Protein AF-A0A5S4TK30-F1 (afdb_monomer)

pLDDT: mean 93.57, std 7.24, range [67.31, 98.69]

Structure (mmCIF, N/CA/C/O backbone):
data_AF-A0A5S4TK30-F1
#
_entry.id   AF-A0A5S4TK30-F1
#
loop_
_atom_site.group_PDB
_atom_site.id
_atom_site.type_symbol
_atom_site.label_atom_id
_atom_site.label_alt_id
_atom_site.label_comp_id
_atom_site.label_asym_id
_atom_site.label_entity_id
_atom_site.label_seq_id
_atom_site.pdbx_PDB_ins_code
_atom_site.Cartn_x
_atom_site.Cartn_y
_atom_site.Cartn_z
_atom_site.occupancy
_atom_site.B_iso_or_equiv
_atom_site.auth_seq_id
_atom_site.auth_comp_id
_atom_site.auth_asym_id
_atom_site.auth_atom_id
_atom_site.pdbx_PDB_model_num
ATOM 1 N N . THR A 1 1 ? -7.343 16.364 14.581 1.00 69.38 1 THR A N 1
ATOM 2 C CA . THR A 1 1 ? -8.392 16.573 13.560 1.00 69.38 1 THR A CA 1
ATOM 3 C C . THR A 1 1 ? -9.732 16.305 14.202 1.00 69.38 1 THR A C 1
ATOM 5 O O . THR A 1 1 ? -9.817 15.325 14.925 1.00 69.38 1 THR A O 1
ATOM 8 N N . THR A 1 2 ? -10.735 17.162 14.009 1.00 75.94 2 THR A N 1
ATOM 9 C CA . THR A 1 2 ? -12.099 16.935 14.525 1.00 75.94 2 THR A CA 1
ATOM 10 C C . THR A 1 2 ? -12.684 15.654 13.930 1.00 75.94 2 THR A C 1
ATOM 12 O O . THR A 1 2 ? -12.502 15.426 12.731 1.00 75.94 2 THR A O 1
ATOM 15 N N . PHE A 1 3 ? -13.373 14.841 14.739 1.00 81.06 3 PHE A N 1
ATOM 16 C CA . PHE A 1 3 ? -14.048 13.633 14.256 1.00 81.06 3 PHE A CA 1
ATOM 17 C C . PHE A 1 3 ? -15.027 13.968 13.139 1.00 81.06 3 PHE A C 1
ATOM 19 O O . PHE A 1 3 ? -15.743 14.976 13.192 1.00 81.06 3 PHE A O 1
ATOM 26 N N . ARG A 1 4 ? -15.032 13.132 12.105 1.00 80.75 4 ARG A N 1
ATOM 27 C CA . ARG A 1 4 ? -15.818 13.385 10.903 1.00 80.75 4 ARG A CA 1
ATOM 28 C C . ARG A 1 4 ? -16.252 12.099 10.219 1.00 80.75 4 ARG A C 1
ATOM 30 O O . ARG A 1 4 ? -15.517 11.115 10.239 1.00 80.75 4 ARG A O 1
ATOM 37 N N . THR A 1 5 ? -17.391 12.167 9.551 1.00 76.00 5 THR A N 1
ATOM 38 C CA . THR A 1 5 ? -17.813 11.223 8.518 1.00 76.00 5 THR A CA 1
ATOM 39 C C . THR A 1 5 ? -17.611 11.846 7.143 1.00 76.00 5 THR A C 1
ATOM 41 O O . THR A 1 5 ? -17.533 13.071 6.986 1.00 76.00 5 THR A O 1
ATOM 44 N N . GLU A 1 6 ? -17.463 10.983 6.147 1.00 80.12 6 GLU A N 1
ATOM 45 C CA . GLU A 1 6 ? -17.212 11.354 4.760 1.00 80.12 6 GLU A CA 1
ATOM 46 C C . GLU A 1 6 ? -18.394 10.825 3.928 1.00 80.12 6 GLU A C 1
ATOM 48 O O . GLU A 1 6 ? -18.762 9.659 4.065 1.00 80.12 6 GLU A O 1
ATOM 53 N N . ASP A 1 7 ? -19.041 11.705 3.150 1.00 77.50 7 ASP A N 1
ATOM 54 C CA . ASP A 1 7 ? -20.134 11.332 2.235 1.00 77.50 7 ASP A CA 1
ATOM 55 C C . ASP A 1 7 ? -19.573 10.642 0.969 1.00 77.50 7 ASP A C 1
ATOM 57 O O . ASP A 1 7 ? -18.423 10.203 0.932 1.00 77.50 7 ASP A O 1
ATOM 61 N N . VAL A 1 8 ? -20.374 10.547 -0.099 1.00 72.94 8 VAL A N 1
ATOM 62 C CA . VAL A 1 8 ? -19.983 9.922 -1.372 1.00 72.94 8 VAL A CA 1
ATOM 63 C C . VAL A 1 8 ? -18.665 10.502 -1.888 1.00 72.94 8 VAL A C 1
ATOM 65 O O . VAL A 1 8 ? -18.522 11.712 -2.069 1.00 72.94 8 VAL A O 1
ATOM 68 N N . TYR A 1 9 ? -17.698 9.629 -2.158 1.00 73.88 9 TYR A N 1
ATOM 69 C CA . TYR A 1 9 ? -16.408 10.028 -2.702 1.00 73.88 9 TYR A CA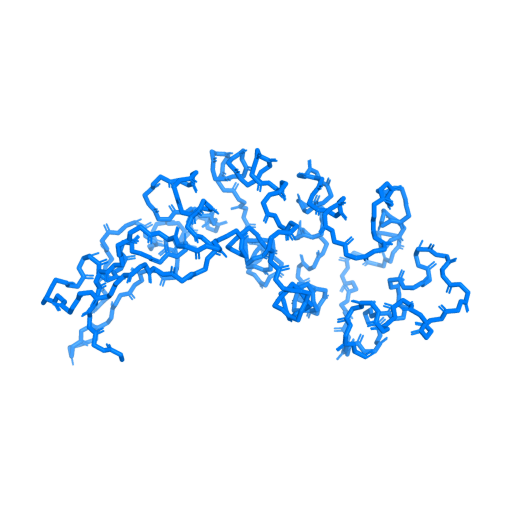 1
ATOM 70 C C . TYR A 1 9 ? -16.525 10.399 -4.180 1.00 73.88 9 TYR A C 1
ATOM 72 O O . TYR A 1 9 ? -17.075 9.662 -4.996 1.00 73.88 9 TYR A O 1
ATOM 80 N N . VAL A 1 10 ? -15.968 11.558 -4.512 1.00 67.38 10 VAL A N 1
ATOM 81 C CA . VAL A 1 10 ? -15.790 12.088 -5.860 1.00 67.38 10 VAL A CA 1
ATOM 82 C C . VAL A 1 10 ? -14.315 11.937 -6.234 1.00 67.38 10 VAL A C 1
ATOM 84 O O . VAL A 1 10 ? -13.417 12.140 -5.406 1.00 67.38 10 VAL A O 1
ATOM 87 N N . ASP A 1 11 ? -14.068 11.539 -7.482 1.00 69.19 11 ASP A N 1
ATOM 88 C CA . ASP A 1 11 ? -12.732 11.332 -8.054 1.00 69.19 11 ASP A CA 1
ATOM 89 C C . ASP A 1 11 ? -11.820 10.420 -7.208 1.00 69.19 11 ASP A C 1
ATOM 91 O O . ASP A 1 11 ? -10.613 10.647 -7.125 1.00 69.19 11 ASP A O 1
ATOM 95 N N . TYR A 1 12 ? -12.399 9.401 -6.554 1.00 70.50 12 TYR A N 1
ATOM 96 C CA . TYR A 1 12 ? -11.675 8.372 -5.786 1.00 70.50 12 TYR A CA 1
ATOM 97 C C . TYR A 1 12 ? -10.714 8.947 -4.729 1.00 70.50 12 TYR A C 1
ATOM 99 O O . TYR A 1 12 ? -9.619 8.426 -4.504 1.00 70.50 12 TYR A O 1
ATOM 107 N N . ARG A 1 13 ? -11.084 10.088 -4.127 1.00 71.69 13 ARG A N 1
ATOM 108 C CA . ARG A 1 13 ? -10.292 10.744 -3.074 1.00 71.69 13 ARG A CA 1
ATOM 109 C C . ARG A 1 13 ? -11.094 11.686 -2.189 1.00 71.69 13 ARG A C 1
ATOM 111 O O . ARG A 1 13 ? -10.820 11.765 -0.993 1.00 71.69 13 ARG A O 1
ATOM 118 N N . ARG A 1 14 ? -11.953 12.523 -2.777 1.00 75.25 14 ARG A N 1
ATOM 119 C CA . ARG A 1 14 ? -12.552 13.662 -2.069 1.00 75.25 14 ARG A CA 1
ATOM 120 C C . ARG A 1 14 ? -14.019 13.377 -1.800 1.00 75.25 14 ARG A C 1
ATOM 122 O O . ARG A 1 14 ? -14.770 13.302 -2.765 1.00 75.25 14 ARG A O 1
ATOM 129 N N . PRO A 1 15 ? -14.457 13.269 -0.542 1.00 76.62 15 PRO A N 1
ATOM 130 C CA . PRO A 1 15 ? -15.881 13.170 -0.275 1.00 76.62 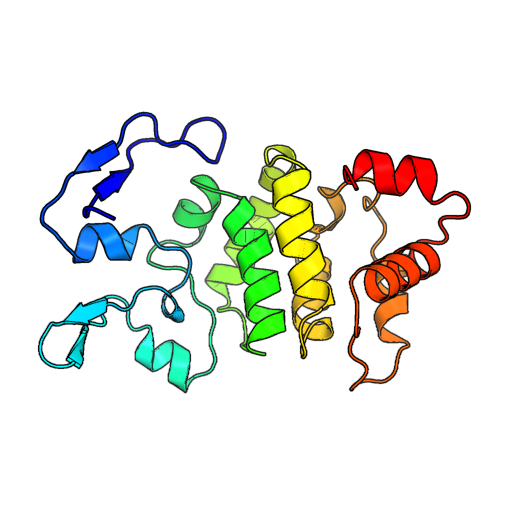15 PRO A CA 1
ATOM 131 C C . PRO A 1 15 ? -16.597 14.445 -0.731 1.00 76.62 15 PRO A C 1
ATOM 133 O O . PRO A 1 15 ? -16.047 15.547 -0.633 1.00 76.62 15 PRO A O 1
ATOM 136 N N . SER A 1 16 ? -17.821 14.294 -1.236 1.00 73.19 16 SER A N 1
ATOM 137 C CA . SER A 1 16 ? -18.671 15.401 -1.688 1.00 73.19 16 SER A CA 1
ATOM 138 C C . SER A 1 16 ? -18.970 16.390 -0.564 1.00 73.19 16 SER A C 1
ATOM 140 O O . SER A 1 16 ? -19.131 17.584 -0.811 1.00 73.19 16 SER A O 1
ATOM 142 N N . ALA A 1 17 ? -19.014 15.897 0.673 1.00 78.31 17 ALA A N 1
ATOM 143 C CA . ALA A 1 17 ? -19.097 16.693 1.881 1.00 78.31 17 ALA A CA 1
ATOM 144 C C . ALA A 1 17 ? -18.444 15.956 3.059 1.00 78.31 17 ALA A C 1
ATOM 146 O O . ALA A 1 17 ? -18.261 14.738 3.054 1.00 78.31 17 ALA A O 1
ATOM 147 N N . VAL A 1 18 ? -18.061 16.732 4.070 1.00 79.12 18 VAL A N 1
ATOM 148 C CA . VAL A 1 18 ? -17.505 16.236 5.329 1.00 79.12 18 VAL A CA 1
ATOM 149 C C . VAL A 1 18 ? -18.412 16.724 6.444 1.00 79.12 18 VAL A C 1
ATOM 151 O O . VAL A 1 18 ? -18.607 17.932 6.593 1.00 79.12 18 VAL A O 1
ATOM 154 N N . SER A 1 19 ? -18.931 15.794 7.237 1.00 78.94 19 SER A N 1
ATOM 155 C CA . SER A 1 19 ? -19.789 16.096 8.381 1.00 78.94 19 SER A CA 1
ATOM 156 C C . SER A 1 19 ? -19.019 15.864 9.670 1.00 78.94 19 SER A C 1
ATOM 158 O O . SER A 1 19 ? -18.470 14.788 9.885 1.00 78.94 19 SER A O 1
ATOM 160 N N . PHE A 1 20 ? -18.959 16.866 10.547 1.00 79.88 20 PHE A N 1
ATOM 161 C CA . PHE A 1 20 ? -18.346 16.677 11.859 1.00 79.88 20 PHE A CA 1
ATOM 162 C C . PHE A 1 20 ? -19.273 15.854 12.743 1.00 79.88 20 PHE A C 1
ATOM 164 O O . PHE A 1 20 ? -20.430 16.217 12.959 1.00 79.88 20 PHE A O 1
ATOM 171 N N . VAL A 1 21 ? -18.746 14.758 13.270 1.00 78.50 21 VAL A N 1
ATOM 172 C CA . VAL A 1 21 ? -19.469 13.873 14.180 1.00 78.50 21 VAL A CA 1
ATOM 173 C C . VAL A 1 21 ? -18.872 13.966 15.572 1.00 78.50 21 VAL A C 1
ATOM 175 O O . VAL A 1 21 ? -17.773 14.473 15.774 1.00 78.50 21 VAL A O 1
ATOM 178 N N . ARG A 1 22 ? -19.620 13.483 16.560 1.00 81.88 22 ARG A N 1
ATOM 179 C CA . ARG A 1 22 ? -19.106 13.286 17.922 1.00 81.88 22 ARG A CA 1
ATOM 180 C C . ARG A 1 22 ? -18.710 11.834 18.190 1.00 81.88 22 ARG A C 1
ATOM 182 O O . ARG A 1 22 ? -18.164 11.554 19.248 1.00 81.88 22 ARG A O 1
ATOM 189 N N . SER A 1 23 ? -18.997 10.933 17.248 1.00 88.06 23 SER A N 1
ATOM 190 C CA . SER A 1 23 ? -18.698 9.511 17.375 1.00 88.06 23 SER A CA 1
ATOM 191 C C . SER A 1 23 ? -17.258 9.230 16.960 1.00 88.06 23 SER A C 1
ATOM 193 O O . SER A 1 23 ? -16.879 9.473 15.814 1.00 88.06 23 SER A O 1
ATOM 195 N N . LEU A 1 24 ? -16.477 8.705 17.901 1.00 88.31 24 LEU A N 1
ATOM 196 C CA . LEU A 1 24 ? -15.146 8.167 17.637 1.00 88.31 24 LEU A CA 1
ATOM 197 C C . LEU A 1 24 ? -15.217 6.957 16.694 1.00 88.31 24 LEU A C 1
ATOM 199 O O . LEU A 1 24 ? -14.388 6.833 15.799 1.00 88.31 24 LEU A O 1
ATOM 203 N N . GLU A 1 25 ? -16.224 6.099 16.866 1.00 90.50 25 GLU A N 1
ATOM 204 C CA . GLU A 1 25 ? -16.427 4.900 16.047 1.00 90.50 25 GLU A CA 1
ATOM 205 C C . GLU A 1 25 ? -16.524 5.240 14.561 1.00 90.50 25 GLU A C 1
ATOM 207 O O . GLU A 1 25 ? -15.835 4.637 13.744 1.00 90.50 25 GLU A O 1
ATOM 212 N N . GLU A 1 26 ? -17.296 6.270 14.217 1.00 87.00 26 GLU A N 1
ATOM 213 C CA . GLU A 1 26 ? -17.445 6.727 12.834 1.00 87.00 26 GLU A CA 1
ATOM 214 C C . GLU A 1 26 ? -16.134 7.289 12.251 1.00 87.00 26 GLU A C 1
ATOM 216 O O . GLU A 1 26 ? -15.829 7.074 11.077 1.00 87.00 26 GLU A O 1
ATOM 221 N N . ASP A 1 27 ? -15.308 7.957 13.067 1.00 88.81 27 ASP A N 1
ATOM 222 C CA . ASP A 1 27 ? -13.988 8.431 12.628 1.00 88.81 27 ASP A CA 1
ATOM 223 C C . ASP A 1 27 ? -12.987 7.284 12.422 1.00 88.81 27 ASP A C 1
ATOM 225 O O . ASP A 1 27 ? -12.160 7.324 11.507 1.00 88.81 27 ASP A O 1
ATOM 229 N N . LEU A 1 28 ? -13.057 6.252 13.259 1.00 91.75 28 LEU A N 1
ATOM 230 C CA . LEU A 1 28 ? -12.207 5.071 13.145 1.00 91.75 28 LEU A CA 1
ATOM 231 C C . LEU A 1 28 ? -12.651 4.170 11.978 1.00 91.75 28 LEU A C 1
ATOM 233 O O . LEU A 1 28 ? -11.796 3.653 11.260 1.00 91.75 28 LEU A O 1
ATOM 237 N N . LYS A 1 29 ? -13.956 4.080 11.700 1.00 90.38 29 LYS A N 1
ATOM 238 C CA . LYS A 1 29 ? -14.542 3.290 10.604 1.00 90.38 29 LYS A CA 1
ATOM 239 C C . LYS A 1 29 ? -14.078 3.727 9.213 1.00 90.38 29 LYS A C 1
ATOM 241 O O . LYS A 1 29 ? -13.944 2.902 8.313 1.00 90.38 29 LYS A O 1
ATOM 246 N N . ARG A 1 30 ? -13.799 5.022 9.023 1.00 87.25 30 ARG A N 1
ATOM 247 C CA . ARG A 1 30 ? -13.289 5.568 7.748 1.00 87.25 30 ARG A CA 1
ATOM 248 C C . ARG A 1 30 ? -11.782 5.361 7.540 1.00 87.25 30 ARG A C 1
ATOM 250 O O . ARG A 1 30 ? -11.224 5.884 6.572 1.00 87.25 30 ARG A O 1
ATOM 257 N N . ARG A 1 31 ? -11.078 4.673 8.442 1.00 92.38 31 ARG A N 1
ATOM 258 C CA . ARG A 1 31 ? -9.645 4.377 8.280 1.00 92.38 31 ARG A CA 1
ATOM 259 C C . ARG A 1 31 ? -9.428 3.214 7.317 1.00 92.38 31 ARG A C 1
ATOM 261 O O . ARG A 1 31 ? -10.369 2.586 6.847 1.00 92.38 31 ARG A O 1
ATOM 268 N N . ASP A 1 32 ? -8.175 3.024 6.925 1.00 94.56 32 ASP A N 1
ATOM 269 C CA . ASP A 1 32 ? -7.806 2.050 5.904 1.00 94.56 32 ASP A CA 1
ATOM 270 C C . ASP A 1 32 ? -7.727 0.628 6.468 1.00 94.56 32 ASP A C 1
ATOM 272 O O . ASP A 1 32 ? -8.458 -0.243 6.004 1.00 94.56 32 ASP A O 1
ATOM 276 N N . PHE A 1 33 ? -6.895 0.415 7.487 1.00 97.75 33 PHE A N 1
ATOM 277 C CA . PHE A 1 33 ? -6.611 -0.896 8.071 1.00 97.75 33 PHE A CA 1
ATOM 278 C C . PHE A 1 33 ? -6.858 -0.920 9.582 1.00 97.75 33 PHE A C 1
ATOM 280 O O . PHE A 1 33 ? -6.667 0.096 10.256 1.00 97.75 33 PHE A O 1
ATOM 287 N N . THR A 1 34 ? -7.252 -2.081 10.111 1.00 97.75 34 THR A N 1
ATOM 288 C CA . THR A 1 34 ? -7.616 -2.294 11.527 1.00 97.75 34 THR A CA 1
ATOM 289 C C . THR A 1 34 ? -6.482 -1.909 12.481 1.00 97.75 34 THR A C 1
ATOM 291 O O . THR A 1 34 ? -6.684 -1.186 13.453 1.00 97.75 34 THR A O 1
ATOM 294 N N . VAL A 1 35 ? -5.245 -2.265 12.133 1.00 96.50 35 VAL A N 1
ATOM 295 C CA . VAL A 1 35 ? -4.026 -1.909 12.887 1.00 96.50 35 VAL A CA 1
ATOM 296 C C . VAL A 1 35 ? -3.723 -0.402 12.913 1.00 96.50 35 VAL A C 1
ATOM 298 O O . VAL A 1 35 ? -2.906 0.058 13.705 1.00 96.50 35 VAL A O 1
ATOM 301 N N . ASN A 1 36 ? -4.382 0.389 12.060 1.00 94.31 36 ASN A N 1
ATOM 302 C CA . ASN A 1 36 ? -4.293 1.850 12.050 1.00 94.31 36 ASN A CA 1
ATOM 303 C C . ASN A 1 36 ? -5.539 2.518 12.651 1.00 94.31 36 ASN A C 1
ATOM 305 O O . ASN A 1 36 ? -5.605 3.753 12.682 1.00 94.31 36 ASN A O 1
ATOM 309 N N . SER A 1 37 ? -6.536 1.749 13.098 1.00 94.69 37 SER A N 1
ATOM 310 C CA . SER A 1 37 ? -7.818 2.250 13.603 1.00 94.69 37 SER A CA 1
ATOM 311 C C . SER A 1 37 ? -7.950 2.198 15.122 1.00 94.69 37 SER A C 1
ATOM 313 O O . SER A 1 37 ? -9.043 1.993 15.637 1.00 94.69 37 SER A O 1
ATOM 315 N N . PHE A 1 38 ? -6.849 2.441 15.830 1.00 94.56 38 PHE A N 1
ATOM 316 C CA . PHE A 1 38 ? -6.853 2.649 17.276 1.00 94.56 38 PHE A CA 1
ATOM 317 C C . PHE A 1 38 ? -7.101 4.108 17.642 1.00 94.56 38 PHE A C 1
ATOM 319 O O . PHE A 1 38 ? -6.718 5.035 16.914 1.00 94.56 38 PHE A O 1
ATOM 326 N N . ALA A 1 39 ? -7.662 4.303 18.828 1.00 94.31 39 ALA A N 1
ATOM 327 C CA . ALA A 1 39 ? -7.586 5.556 19.557 1.00 94.31 39 ALA A CA 1
ATOM 328 C C . ALA A 1 39 ? -6.996 5.315 20.947 1.00 94.31 39 ALA A C 1
ATOM 330 O O . ALA A 1 39 ? -7.037 4.204 21.465 1.00 94.31 39 ALA A O 1
ATOM 331 N N . LEU A 1 40 ? -6.428 6.365 21.527 1.00 94.06 40 LEU A N 1
ATOM 332 C CA . LEU A 1 40 ? -5.945 6.371 22.899 1.00 94.06 40 LEU A CA 1
ATOM 333 C C . LEU A 1 40 ? -6.744 7.431 23.646 1.00 94.06 40 LEU A C 1
ATOM 335 O O . LEU A 1 40 ? -6.866 8.556 23.148 1.00 94.06 40 LEU A O 1
ATOM 339 N N . ASP A 1 41 ? -7.310 7.072 24.790 1.00 92.31 41 ASP A N 1
ATOM 340 C CA . ASP A 1 41 ? -8.015 8.033 25.630 1.00 92.31 41 ASP A CA 1
ATOM 341 C C . ASP A 1 41 ? -7.055 8.833 26.531 1.00 92.31 41 ASP A C 1
ATOM 343 O O . ASP A 1 41 ? -5.836 8.644 26.519 1.00 92.31 41 ASP A O 1
ATOM 347 N N . GLU A 1 42 ? -7.601 9.765 27.314 1.00 93.62 42 GLU A N 1
ATOM 348 C CA . GLU A 1 42 ? -6.812 10.626 28.207 1.00 93.62 42 GLU A CA 1
ATOM 349 C C . GLU A 1 42 ? -6.155 9.863 29.371 1.00 93.62 42 GLU A C 1
ATOM 351 O O . GLU A 1 42 ? -5.219 10.371 29.989 1.00 93.62 42 GLU A O 1
ATOM 356 N N . THR A 1 43 ? -6.625 8.649 29.670 1.00 94.69 43 THR A N 1
ATOM 357 C CA . THR A 1 43 ? -6.064 7.774 30.708 1.00 94.69 43 THR A CA 1
ATOM 358 C C . THR A 1 43 ? -4.958 6.862 30.175 1.00 94.69 43 THR A C 1
ATOM 360 O O . THR A 1 43 ? -4.237 6.245 30.961 1.00 94.69 43 THR A O 1
ATOM 363 N N . GLY A 1 44 ? -4.770 6.827 28.852 1.00 92.81 44 GLY A N 1
ATOM 364 C CA . GLY A 1 44 ? -3.830 5.939 28.179 1.00 92.81 44 GLY A CA 1
ATOM 365 C C . GLY A 1 44 ? -4.417 4.567 27.849 1.00 92.81 44 GLY A C 1
ATOM 366 O O . GLY A 1 44 ? -3.654 3.651 27.539 1.00 92.81 44 GLY A O 1
ATOM 367 N N . GLU A 1 45 ? -5.740 4.403 27.904 1.00 94.75 45 GLU A N 1
ATOM 368 C CA . GLU A 1 45 ? -6.413 3.176 27.485 1.00 94.75 45 GLU A CA 1
ATOM 369 C C . GLU A 1 45 ? -6.564 3.146 25.958 1.00 94.75 45 GLU A C 1
ATOM 371 O O . GLU A 1 45 ? -6.956 4.133 25.324 1.00 94.75 45 GLU A O 1
ATOM 376 N N . ILE A 1 46 ? -6.227 2.002 25.352 1.00 95.31 46 ILE A N 1
ATOM 377 C CA . ILE A 1 46 ? -6.405 1.784 23.915 1.00 95.31 46 ILE A CA 1
ATOM 378 C C . ILE A 1 46 ? -7.869 1.442 23.652 1.00 95.31 46 ILE A C 1
ATOM 380 O O . ILE A 1 46 ? -8.375 0.420 24.105 1.00 95.31 46 ILE A O 1
ATOM 384 N N . ILE A 1 47 ? -8.516 2.268 22.838 1.00 96.00 47 ILE A N 1
ATOM 385 C CA . ILE A 1 47 ? -9.843 2.013 22.296 1.00 96.00 47 ILE A CA 1
ATOM 386 C C . ILE A 1 47 ? -9.674 1.312 20.945 1.00 96.00 47 ILE A C 1
ATOM 388 O O . ILE A 1 47 ? -9.258 1.928 19.956 1.00 96.00 47 ILE A O 1
ATOM 392 N N . ASP A 1 48 ? -10.020 0.026 20.908 1.00 96.44 48 ASP A N 1
ATOM 393 C CA . ASP A 1 48 ? -10.065 -0.800 19.701 1.00 96.44 48 ASP A CA 1
ATOM 394 C C . ASP A 1 48 ? -11.507 -1.230 19.402 1.00 96.44 48 ASP A C 1
ATOM 396 O O . ASP A 1 48 ? -12.091 -2.046 20.112 1.00 96.44 48 ASP A O 1
ATOM 400 N N . LEU A 1 49 ? -12.084 -0.661 18.342 1.00 95.31 49 LEU A N 1
ATOM 401 C CA . LEU A 1 49 ? -13.460 -0.938 17.909 1.00 95.31 49 LEU A CA 1
ATOM 402 C C . LEU A 1 49 ? -13.530 -1.880 16.699 1.00 95.31 49 LEU A C 1
ATOM 404 O O . LEU A 1 49 ? -14.624 -2.234 16.267 1.00 95.31 49 LEU A O 1
ATOM 408 N N . PHE A 1 50 ? -12.384 -2.268 16.131 1.00 95.88 50 PHE A N 1
ATOM 409 C CA . PHE A 1 50 ? -12.314 -3.004 14.861 1.00 95.88 50 PHE A CA 1
ATOM 410 C C . PHE A 1 50 ? -11.361 -4.202 14.914 1.00 95.88 50 PHE A C 1
ATOM 412 O O . PHE A 1 50 ? -10.932 -4.684 13.866 1.00 95.88 50 PHE A O 1
ATOM 419 N N . HIS A 1 51 ? -11.053 -4.696 16.116 1.00 95.31 51 HIS A N 1
ATOM 420 C CA . HIS A 1 51 ? -10.179 -5.850 16.355 1.00 95.31 51 HIS A CA 1
ATOM 421 C C . HIS A 1 51 ? -8.755 -5.666 15.808 1.00 95.31 51 HIS A C 1
ATOM 423 O O . HIS A 1 51 ? -8.089 -6.628 15.420 1.00 95.31 51 HIS A O 1
ATOM 429 N N . GLY A 1 52 ? -8.266 -4.426 15.776 1.00 96.56 52 GLY A N 1
ATOM 430 C CA . GLY A 1 52 ? -6.916 -4.137 15.314 1.00 96.56 52 GLY A CA 1
ATOM 431 C C . GLY A 1 52 ? -5.839 -4.719 16.226 1.00 96.56 52 GLY A C 1
ATOM 432 O O . GLY A 1 52 ? -4.771 -5.056 15.727 1.00 96.56 52 GLY A O 1
ATOM 433 N N . LEU A 1 53 ? -6.081 -4.856 17.536 1.00 97.12 53 LEU A N 1
ATOM 434 C CA . LEU A 1 53 ? -5.104 -5.423 18.475 1.00 97.12 53 LEU A CA 1
ATOM 435 C C . LEU A 1 53 ? -4.894 -6.915 18.209 1.00 97.12 53 LEU A C 1
ATOM 437 O O . LEU A 1 53 ? -3.762 -7.389 18.230 1.00 97.12 53 LEU A O 1
ATOM 441 N N . GLU A 1 54 ? -5.973 -7.632 17.896 1.00 97.56 54 GLU A N 1
ATOM 442 C CA . GLU A 1 54 ? -5.915 -9.039 17.497 1.00 97.56 54 GLU A CA 1
ATOM 443 C C . GLU A 1 54 ? -5.180 -9.203 16.160 1.00 97.56 54 GLU A C 1
ATOM 445 O O . GLU A 1 54 ? -4.327 -10.079 16.019 1.00 97.56 54 GLU A O 1
ATOM 450 N N . ASP A 1 55 ? -5.468 -8.341 15.181 1.00 98.00 55 ASP A N 1
ATOM 451 C CA . ASP A 1 55 ? -4.770 -8.353 13.893 1.00 98.00 55 ASP A CA 1
ATOM 452 C C . ASP A 1 55 ? -3.287 -7.971 14.041 1.00 98.00 55 ASP A C 1
ATOM 454 O O . ASP A 1 55 ? -2.431 -8.547 13.369 1.00 98.00 55 ASP A O 1
ATOM 458 N N . LEU A 1 56 ? -2.960 -7.060 14.964 1.00 96.94 56 LEU A N 1
ATOM 459 C CA . LEU A 1 56 ? -1.588 -6.684 15.300 1.00 96.94 56 LEU A CA 1
ATOM 460 C C . LEU A 1 56 ? -0.823 -7.864 15.914 1.00 96.94 56 LEU A C 1
ATOM 462 O O . LEU A 1 56 ? 0.302 -8.135 15.497 1.00 96.94 56 LEU A O 1
ATOM 466 N N . GLU A 1 57 ? -1.433 -8.584 16.859 1.00 97.56 57 GLU A N 1
ATOM 467 C CA . GLU A 1 57 ? -0.853 -9.788 17.469 1.00 97.56 57 GLU A CA 1
ATOM 468 C C . GLU A 1 57 ? -0.645 -10.903 16.434 1.00 97.56 57 GLU A C 1
ATOM 470 O O . GLU A 1 57 ? 0.394 -11.564 16.424 1.00 97.56 57 GLU A O 1
ATOM 475 N N . LYS A 1 58 ? -1.601 -11.078 15.515 1.00 98.12 58 LYS A N 1
ATOM 476 C CA . LYS A 1 58 ? -1.535 -12.074 14.434 1.00 98.12 58 LYS A CA 1
ATOM 477 C C . LYS A 1 58 ? -0.658 -11.657 13.254 1.00 98.12 58 LYS A C 1
ATOM 479 O O . LYS A 1 58 ? -0.484 -12.460 12.340 1.00 98.12 58 LYS A O 1
ATOM 484 N N . GLN A 1 59 ? -0.126 -10.434 13.254 1.00 98.06 59 GLN A N 1
ATOM 485 C CA . GLN A 1 59 ? 0.618 -9.851 12.134 1.00 98.06 59 GLN A CA 1
ATOM 486 C C . GLN A 1 59 ? -0.170 -9.891 10.812 1.00 98.06 59 GLN A C 1
ATOM 488 O O . GLN A 1 59 ? 0.358 -10.256 9.760 1.00 98.06 59 GLN A O 1
ATOM 493 N N . VAL A 1 60 ? -1.449 -9.517 10.871 1.00 98.31 60 VAL A N 1
ATOM 494 C CA . VAL A 1 60 ? -2.374 -9.483 9.734 1.00 98.31 60 VAL A CA 1
ATOM 495 C C . VAL A 1 60 ? -2.735 -8.040 9.393 1.00 98.31 60 VAL A C 1
ATOM 497 O O . VAL A 1 60 ? -3.061 -7.234 10.260 1.00 98.31 60 VAL A O 1
ATOM 500 N N . LEU A 1 61 ? -2.718 -7.707 8.105 1.00 98.12 61 LEU A N 1
ATOM 501 C CA . LEU A 1 61 ? -3.210 -6.438 7.587 1.00 98.12 61 LEU A CA 1
ATOM 502 C C . LEU A 1 61 ? -4.611 -6.638 6.987 1.00 98.12 61 LEU A C 1
ATOM 504 O O . LEU A 1 61 ? -4.759 -7.169 5.883 1.00 98.12 61 LEU A O 1
ATOM 508 N N . ARG A 1 62 ? -5.642 -6.206 7.723 1.00 98.38 62 ARG A N 1
ATOM 509 C CA . ARG A 1 62 ? -7.061 -6.290 7.335 1.00 98.38 62 ARG A CA 1
ATOM 510 C C . ARG A 1 62 ? -7.656 -4.898 7.138 1.00 98.38 62 ARG A C 1
ATOM 512 O O . ARG A 1 62 ? -7.366 -3.989 7.915 1.00 98.38 62 ARG A O 1
ATOM 519 N N . ALA A 1 63 ? -8.484 -4.716 6.110 1.00 98.00 63 ALA A N 1
ATOM 520 C CA . ALA A 1 63 ? -9.215 -3.463 5.918 1.00 98.00 63 ALA A CA 1
ATOM 521 C C . ALA A 1 63 ? -10.280 -3.246 7.011 1.00 98.00 63 ALA A C 1
ATOM 523 O O . ALA A 1 63 ? -10.893 -4.197 7.491 1.00 98.00 63 ALA A O 1
ATOM 524 N N . VAL A 1 64 ? -10.544 -1.990 7.381 1.00 97.00 64 VAL A N 1
ATOM 525 C CA . VAL A 1 64 ? -11.640 -1.672 8.315 1.00 97.00 64 VAL A CA 1
ATOM 526 C C . VAL A 1 64 ? -12.990 -1.873 7.619 1.00 97.00 64 VAL A C 1
ATOM 528 O O . VAL A 1 64 ? -13.261 -1.262 6.586 1.00 97.00 64 VAL A O 1
ATOM 531 N N . GLY A 1 65 ? -13.865 -2.707 8.185 1.00 94.00 65 GLY A N 1
ATOM 532 C CA . GLY A 1 65 ? -15.180 -2.989 7.602 1.00 94.00 65 GLY A CA 1
ATOM 533 C C . GLY A 1 65 ? -15.088 -3.741 6.268 1.00 94.00 65 GLY A C 1
ATOM 534 O O . GLY A 1 65 ? -14.387 -4.743 6.157 1.00 94.00 65 GLY A O 1
ATOM 535 N N . VAL A 1 66 ? -15.825 -3.285 5.248 1.00 95.00 66 VAL A N 1
ATOM 536 C CA . VAL A 1 66 ? -15.867 -3.944 3.931 1.00 95.00 66 VAL A CA 1
ATOM 537 C C . VAL A 1 66 ? -14.731 -3.431 3.041 1.00 95.00 66 VAL A C 1
ATOM 539 O O . VAL A 1 66 ? -14.750 -2.285 2.588 1.00 95.00 66 VAL A O 1
ATOM 542 N N . ALA A 1 67 ? -13.759 -4.297 2.739 1.00 96.00 67 ALA A N 1
ATOM 543 C CA . ALA A 1 67 ? -12.554 -3.945 1.981 1.00 96.00 67 ALA A CA 1
ATOM 544 C C . ALA A 1 67 ? -12.850 -3.287 0.621 1.00 96.00 67 ALA A C 1
ATOM 546 O O . ALA A 1 67 ? -12.260 -2.262 0.279 1.00 96.00 67 ALA A O 1
ATOM 547 N N . SER A 1 68 ? -13.812 -3.821 -0.139 1.00 95.50 68 SER A N 1
ATOM 548 C CA . SER A 1 68 ? -14.187 -3.260 -1.442 1.00 95.50 68 SER A CA 1
ATOM 549 C C . SER A 1 68 ? -14.742 -1.842 -1.337 1.00 95.50 68 SER A C 1
ATOM 551 O O . SER A 1 68 ? -14.439 -1.011 -2.188 1.00 95.50 68 SER A O 1
ATOM 553 N N . GLU A 1 69 ? -15.519 -1.533 -0.297 1.00 93.31 69 GLU A N 1
ATOM 554 C CA . GLU A 1 69 ? -16.000 -0.169 -0.059 1.00 93.31 69 GLU A CA 1
ATOM 555 C C . GLU A 1 69 ? -14.826 0.753 0.268 1.00 93.31 69 GLU A C 1
ATOM 557 O O . GLU A 1 69 ? -14.688 1.805 -0.352 1.00 93.31 69 GLU A O 1
ATOM 562 N N . ARG A 1 70 ? -13.917 0.326 1.160 1.00 92.56 70 ARG A N 1
ATOM 563 C CA . ARG A 1 70 ? -12.740 1.127 1.534 1.00 92.56 70 ARG A CA 1
ATOM 564 C C . ARG A 1 70 ? -11.885 1.490 0.322 1.00 92.56 70 ARG A C 1
ATOM 566 O O . ARG A 1 70 ? -11.426 2.627 0.231 1.00 92.56 70 ARG A O 1
ATOM 573 N N . PHE A 1 71 ? -11.653 0.555 -0.594 1.00 94.81 71 PHE A N 1
ATOM 574 C CA . PHE A 1 71 ? -10.820 0.802 -1.774 1.00 94.81 71 PHE A CA 1
ATOM 575 C C . PHE A 1 71 ? -11.543 1.581 -2.881 1.00 94.81 71 PHE A C 1
ATOM 577 O O . PHE A 1 71 ? -10.881 2.282 -3.639 1.00 94.81 71 PHE A O 1
ATOM 584 N N . ASN A 1 72 ? -12.878 1.521 -2.961 1.00 92.31 72 ASN A N 1
ATOM 585 C CA . ASN A 1 72 ? -13.645 2.371 -3.880 1.00 92.31 72 ASN A CA 1
ATOM 586 C C . ASN A 1 72 ? -13.636 3.848 -3.458 1.00 92.31 72 ASN A C 1
ATOM 588 O O . ASN A 1 72 ? -13.657 4.729 -4.312 1.00 92.31 72 ASN A O 1
ATOM 592 N N . GLU A 1 73 ? -13.591 4.132 -2.157 1.00 89.50 73 GLU A N 1
ATOM 593 C CA . GLU A 1 73 ? -13.518 5.508 -1.655 1.00 89.50 73 GLU A CA 1
ATOM 594 C C . GLU A 1 73 ? -12.189 6.203 -1.982 1.00 89.50 73 GLU A C 1
ATOM 596 O O . GLU A 1 73 ? -12.172 7.332 -2.473 1.00 89.50 73 GLU A O 1
ATOM 601 N N . ASP A 1 74 ? -11.068 5.526 -1.709 1.00 92.00 74 ASP A N 1
ATOM 602 C CA . ASP A 1 74 ? -9.720 5.989 -2.051 1.00 92.00 74 ASP A CA 1
ATOM 603 C C . ASP A 1 74 ? -8.875 4.801 -2.501 1.00 92.00 74 ASP A C 1
ATOM 605 O O . ASP A 1 74 ? -8.336 4.051 -1.679 1.00 92.00 74 ASP A O 1
ATOM 609 N N . ALA A 1 75 ? -8.724 4.651 -3.817 1.00 95.00 75 ALA A N 1
ATOM 610 C CA . ALA A 1 75 ? -7.967 3.548 -4.401 1.00 95.00 75 ALA A CA 1
ATOM 611 C C . ALA A 1 75 ? -6.481 3.579 -4.006 1.00 95.00 75 ALA A C 1
ATOM 613 O O . ALA A 1 75 ? -5.827 2.536 -4.016 1.00 95.00 75 ALA A O 1
ATOM 614 N N . LEU A 1 76 ? -5.943 4.722 -3.542 1.00 96.50 76 LEU A N 1
ATOM 615 C CA . LEU A 1 76 ? -4.581 4.771 -2.995 1.00 96.50 76 LEU A CA 1
ATOM 616 C C . LEU A 1 76 ? -4.418 3.851 -1.769 1.00 96.50 76 LEU A C 1
ATOM 618 O O . LEU A 1 76 ? -3.306 3.412 -1.476 1.00 96.50 76 LEU A O 1
ATOM 622 N N . ARG A 1 77 ? -5.501 3.504 -1.059 1.00 97.44 77 ARG A N 1
ATOM 623 C CA . ARG A 1 77 ? -5.456 2.529 0.044 1.00 97.44 77 ARG A CA 1
ATOM 624 C C . ARG A 1 77 ? -4.925 1.158 -0.396 1.00 97.44 77 ARG A C 1
ATOM 626 O O . ARG A 1 77 ? -4.321 0.476 0.426 1.00 97.44 77 ARG A O 1
ATOM 633 N N . ILE A 1 78 ? -5.051 0.798 -1.676 1.00 98.19 78 ILE A N 1
ATOM 634 C CA . ILE A 1 78 ? -4.436 -0.411 -2.244 1.00 98.19 78 ILE A CA 1
ATOM 635 C C . ILE A 1 78 ? -2.903 -0.299 -2.195 1.00 98.19 78 ILE A C 1
ATOM 637 O O . ILE A 1 78 ? -2.244 -1.148 -1.598 1.00 98.19 78 ILE A O 1
ATOM 641 N N . MET A 1 79 ? -2.328 0.794 -2.715 1.00 98.44 79 MET A N 1
ATOM 642 C CA . MET A 1 79 ? -0.877 1.036 -2.643 1.00 98.44 79 MET A CA 1
ATOM 643 C C . MET A 1 79 ? -0.379 1.135 -1.198 1.00 98.44 79 MET A C 1
ATOM 645 O O . MET A 1 79 ? 0.678 0.601 -0.863 1.00 98.44 79 MET A O 1
ATOM 649 N N . ARG A 1 80 ? -1.170 1.751 -0.310 1.00 98.38 80 ARG A N 1
ATOM 650 C CA . ARG A 1 80 ? -0.874 1.782 1.131 1.00 98.38 80 ARG A CA 1
ATOM 651 C C . ARG A 1 80 ? -0.844 0.384 1.739 1.00 98.38 80 ARG A C 1
ATOM 653 O O . ARG A 1 80 ? -0.016 0.155 2.611 1.00 98.38 80 ARG A O 1
ATOM 660 N N . GLY A 1 81 ? -1.709 -0.528 1.293 1.00 98.38 81 GLY A N 1
ATOM 661 C CA . GLY A 1 81 ? -1.712 -1.926 1.721 1.00 98.38 81 GLY A CA 1
ATOM 662 C C . GLY A 1 81 ? -0.387 -2.616 1.417 1.00 98.38 81 GLY A C 1
ATOM 663 O O . GLY A 1 81 ? 0.247 -3.136 2.332 1.00 98.38 81 GLY A O 1
ATOM 664 N N . PHE A 1 82 ? 0.095 -2.519 0.174 1.00 98.69 82 PHE A N 1
ATOM 665 C CA . PHE A 1 82 ? 1.406 -3.063 -0.202 1.00 98.69 82 PHE A CA 1
ATOM 666 C C . PHE A 1 82 ? 2.552 -2.398 0.568 1.00 98.69 82 PHE A C 1
ATOM 668 O O . PHE A 1 82 ? 3.453 -3.083 1.052 1.00 98.69 82 PHE A O 1
ATOM 675 N N . ARG A 1 83 ? 2.497 -1.073 0.758 1.00 98.62 83 ARG A N 1
ATOM 676 C CA . ARG A 1 83 ? 3.481 -0.348 1.572 1.00 98.62 83 ARG A CA 1
ATOM 677 C C . ARG A 1 83 ? 3.482 -0.834 3.021 1.00 98.62 83 ARG A C 1
ATOM 679 O O . ARG A 1 83 ? 4.544 -1.073 3.579 1.00 98.62 83 ARG A O 1
ATOM 686 N N . PHE A 1 84 ? 2.323 -0.960 3.664 1.00 98.44 84 PHE A N 1
ATOM 687 C CA . PHE A 1 84 ? 2.249 -1.412 5.055 1.00 98.44 84 PHE A CA 1
ATOM 688 C C . PHE A 1 84 ? 2.694 -2.862 5.205 1.00 98.44 84 PHE A C 1
ATOM 690 O O . PHE A 1 84 ? 3.398 -3.165 6.163 1.00 98.44 84 PHE A O 1
ATOM 697 N N . GLN A 1 85 ? 2.375 -3.723 4.239 1.00 98.38 85 GLN A N 1
ATOM 698 C CA . GLN A 1 85 ? 2.922 -5.074 4.178 1.00 98.38 85 GLN A CA 1
ATOM 699 C C . GLN A 1 85 ? 4.457 -5.051 4.131 1.00 98.38 85 GLN A C 1
ATOM 701 O O . GLN A 1 85 ? 5.114 -5.778 4.870 1.00 98.38 85 GLN A O 1
ATOM 706 N N . ALA A 1 86 ? 5.034 -4.164 3.318 1.00 98.44 86 ALA A N 1
ATOM 707 C CA . ALA A 1 86 ? 6.478 -4.002 3.201 1.00 98.44 86 ALA A CA 1
ATOM 708 C C . ALA A 1 86 ? 7.144 -3.374 4.442 1.00 98.44 86 ALA A C 1
ATOM 710 O O . ALA A 1 86 ? 8.283 -3.702 4.764 1.00 98.44 86 ALA A O 1
ATOM 711 N N . ILE A 1 87 ? 6.453 -2.486 5.161 1.00 97.75 87 ILE A N 1
ATOM 712 C CA . ILE A 1 87 ? 6.971 -1.855 6.387 1.00 97.75 87 ILE A CA 1
ATOM 713 C C . ILE A 1 87 ? 6.894 -2.811 7.578 1.00 97.75 87 ILE A C 1
ATOM 715 O O . ILE A 1 87 ? 7.854 -2.927 8.334 1.00 97.75 87 ILE A O 1
ATOM 719 N N . LEU A 1 88 ? 5.749 -3.467 7.763 1.00 97.50 88 LEU A N 1
ATOM 720 C CA . LEU A 1 88 ? 5.450 -4.257 8.959 1.00 97.50 88 LEU A CA 1
ATOM 721 C C . LEU A 1 88 ? 5.834 -5.733 8.809 1.00 97.50 88 LEU A C 1
ATOM 723 O O . LEU A 1 88 ? 5.992 -6.426 9.809 1.00 97.50 88 LEU A O 1
ATOM 727 N N . GLY A 1 89 ? 5.946 -6.226 7.574 1.00 97.12 89 GLY A N 1
ATOM 728 C CA . GLY A 1 89 ? 6.161 -7.643 7.281 1.00 97.12 89 GLY A CA 1
ATOM 729 C C . GLY A 1 89 ? 4.919 -8.515 7.484 1.00 97.12 89 GLY A C 1
ATOM 730 O O . GLY A 1 89 ? 5.041 -9.736 7.467 1.00 97.12 89 GLY A O 1
ATOM 731 N N . PHE A 1 90 ? 3.746 -7.909 7.681 1.00 98.12 90 PHE A N 1
ATOM 732 C CA . PHE A 1 90 ? 2.481 -8.600 7.957 1.00 98.12 90 PHE A CA 1
ATOM 733 C C . PHE A 1 90 ? 1.949 -9.333 6.722 1.00 98.12 90 PHE A C 1
ATOM 735 O O . PHE A 1 90 ? 2.348 -9.037 5.597 1.00 98.12 90 PHE A O 1
ATOM 742 N N . GLU A 1 91 ? 1.022 -10.264 6.921 1.00 98.25 91 GLU A N 1
ATOM 743 C CA . GLU A 1 91 ? 0.293 -10.915 5.829 1.00 98.25 91 GLU A CA 1
ATOM 744 C C . GLU A 1 91 ? -1.012 -10.171 5.529 1.00 98.25 91 GLU A C 1
ATOM 746 O O . GLU A 1 91 ? -1.698 -9.705 6.439 1.00 98.25 91 GLU A O 1
ATOM 751 N N . LEU A 1 92 ? -1.375 -10.045 4.251 1.00 98.44 92 LEU A N 1
ATOM 752 C CA . LEU A 1 92 ? -2.666 -9.467 3.873 1.00 98.44 92 LEU A CA 1
ATOM 753 C C . LEU A 1 92 ? -3.781 -10.472 4.162 1.00 98.44 92 LEU A C 1
ATOM 755 O O . LEU A 1 92 ? -3.689 -11.644 3.796 1.00 98.44 92 LEU A O 1
ATOM 759 N N . GLU A 1 93 ? -4.861 -10.012 4.788 1.00 98.50 93 GLU A N 1
ATOM 760 C CA . GLU A 1 93 ? -6.040 -10.852 4.983 1.00 98.50 93 GLU A CA 1
ATOM 761 C C . GLU A 1 93 ? -6.643 -11.252 3.612 1.00 98.50 93 GLU A C 1
ATOM 763 O O . GLU A 1 93 ? -6.731 -10.398 2.723 1.00 98.50 93 GLU A O 1
ATOM 768 N N . PRO A 1 94 ? -7.046 -12.523 3.398 1.00 98.25 94 PRO A N 1
ATOM 769 C CA . PRO A 1 94 ? -7.430 -13.016 2.073 1.00 98.25 94 PRO A CA 1
ATOM 770 C C . PRO A 1 94 ? -8.529 -12.219 1.357 1.00 98.25 94 PRO A C 1
ATOM 772 O O . PRO A 1 94 ? -8.382 -11.920 0.168 1.00 98.25 94 PRO A O 1
ATOM 775 N N . GLU A 1 95 ? -9.614 -11.838 2.035 1.00 98.06 95 GLU A N 1
ATOM 776 C CA . GLU A 1 95 ? -10.688 -11.057 1.405 1.00 98.06 95 GLU A CA 1
ATOM 777 C C . GLU A 1 95 ? -10.257 -9.607 1.139 1.00 98.06 95 GLU A C 1
ATOM 779 O O . GLU A 1 95 ? -10.608 -9.034 0.103 1.00 98.06 95 GLU A O 1
ATOM 784 N N . THR A 1 96 ? -9.424 -9.035 2.007 1.00 98.38 96 THR A N 1
ATOM 785 C CA . THR A 1 96 ? -8.773 -7.737 1.808 1.00 98.38 96 THR A CA 1
ATOM 786 C C . THR A 1 96 ? -7.917 -7.769 0.546 1.00 98.38 96 THR A C 1
ATOM 788 O O . THR A 1 96 ? -8.099 -6.929 -0.336 1.00 98.38 96 THR A O 1
ATOM 791 N N . PHE A 1 97 ? -7.042 -8.765 0.392 1.00 98.62 97 PHE A N 1
ATOM 792 C CA . PHE A 1 97 ? -6.183 -8.885 -0.786 1.00 98.62 97 PHE A CA 1
ATOM 793 C C . PHE A 1 97 ? -6.974 -9.144 -2.073 1.00 98.62 97 PHE A C 1
ATOM 795 O O . PHE A 1 97 ? -6.704 -8.544 -3.115 1.00 98.62 97 PHE A O 1
ATOM 802 N N . LYS A 1 98 ? -8.013 -9.976 -2.011 1.00 98.56 98 LYS A N 1
ATOM 803 C CA . LYS A 1 98 ? -8.925 -10.213 -3.136 1.00 98.56 98 LYS A CA 1
ATOM 804 C C . LYS A 1 98 ? -9.635 -8.934 -3.583 1.00 98.56 98 LYS A C 1
ATOM 806 O O . LYS A 1 98 ? -9.746 -8.682 -4.787 1.00 98.56 98 LYS A O 1
ATOM 811 N N . ALA A 1 99 ? -10.085 -8.106 -2.640 1.00 98.31 99 ALA A N 1
ATOM 812 C CA . ALA A 1 99 ? -10.663 -6.802 -2.946 1.00 98.31 99 ALA A CA 1
ATOM 813 C C . ALA A 1 99 ? -9.620 -5.849 -3.551 1.00 98.31 99 ALA A C 1
ATOM 815 O O . ALA A 1 99 ? -9.928 -5.183 -4.537 1.00 98.31 99 ALA A O 1
ATOM 816 N N . MET A 1 100 ? -8.383 -5.838 -3.033 1.00 98.31 100 MET A N 1
ATOM 817 C CA . MET A 1 100 ? -7.273 -5.078 -3.624 1.00 98.31 100 MET A CA 1
ATOM 818 C C . MET A 1 100 ? -7.055 -5.482 -5.083 1.00 98.31 100 MET A C 1
ATOM 820 O O . MET A 1 100 ? -7.098 -4.619 -5.951 1.00 98.31 100 MET A O 1
ATOM 824 N N . LYS A 1 101 ? -6.911 -6.784 -5.362 1.00 98.19 101 LYS A N 1
ATOM 825 C CA . LYS A 1 101 ? -6.710 -7.336 -6.712 1.00 98.19 101 LYS A CA 1
ATOM 826 C C . LYS A 1 101 ? -7.839 -6.978 -7.676 1.00 98.19 101 LYS A C 1
ATOM 828 O O . LYS A 1 101 ? -7.585 -6.634 -8.821 1.00 98.19 101 LYS A O 1
ATOM 833 N N . THR A 1 102 ? -9.084 -7.037 -7.212 1.00 98.31 102 THR A N 1
ATOM 834 C CA . THR A 1 102 ? -10.257 -6.712 -8.041 1.00 98.31 102 THR A CA 1
ATOM 835 C C . THR A 1 102 ? -10.318 -5.223 -8.397 1.00 98.31 102 THR A C 1
ATOM 837 O O . THR A 1 102 ? -10.833 -4.859 -9.451 1.00 98.31 102 THR A O 1
ATOM 840 N N . LEU A 1 103 ? -9.807 -4.357 -7.518 1.00 97.69 103 LEU A N 1
ATOM 841 C CA . LEU A 1 103 ? -9.943 -2.903 -7.617 1.00 97.69 103 LEU A CA 1
ATOM 842 C C . LEU A 1 103 ? -8.648 -2.191 -8.031 1.00 97.69 103 LEU A C 1
ATOM 844 O O . LEU A 1 103 ? -8.645 -0.962 -8.113 1.00 97.69 103 LEU A O 1
ATOM 848 N N . THR A 1 104 ? -7.579 -2.922 -8.372 1.00 96.94 104 THR A N 1
ATOM 849 C CA . THR A 1 104 ? -6.351 -2.336 -8.935 1.00 96.94 104 THR A CA 1
ATOM 850 C C . THR A 1 104 ? -6.580 -1.436 -10.158 1.00 96.94 104 THR A C 1
ATOM 852 O O . THR A 1 104 ? -5.882 -0.423 -10.220 1.00 96.94 104 THR A O 1
ATOM 855 N N . PRO A 1 105 ? -7.574 -1.651 -11.058 1.00 97.00 105 PRO A N 1
ATOM 856 C CA . PRO A 1 105 ? -7.812 -0.722 -12.169 1.00 97.00 105 PRO A CA 1
ATOM 857 C C . PRO A 1 105 ? -8.149 0.709 -11.733 1.00 97.00 105 PRO A C 1
ATOM 859 O O . PRO A 1 105 ? -7.941 1.664 -12.480 1.00 97.00 105 PRO A O 1
ATOM 862 N N . LEU A 1 106 ? -8.655 0.895 -10.509 1.00 96.12 106 LEU A N 1
ATOM 863 C CA . LEU A 1 106 ? -8.957 2.226 -9.980 1.00 96.12 106 LEU A CA 1
ATOM 864 C C . LEU A 1 106 ? -7.694 3.061 -9.719 1.00 96.12 106 LEU A C 1
ATOM 866 O O . LEU A 1 106 ? -7.793 4.283 -9.590 1.00 96.12 106 LEU A O 1
ATOM 870 N N . LEU A 1 107 ? -6.509 2.441 -9.681 1.00 96.38 107 LEU A N 1
ATOM 871 C CA . LEU A 1 107 ? -5.238 3.142 -9.507 1.00 96.38 107 LEU A CA 1
ATOM 872 C C . LEU A 1 107 ? -4.943 4.125 -10.651 1.00 96.38 107 LEU A C 1
ATOM 874 O O . LEU A 1 107 ? -4.325 5.153 -10.388 1.00 96.38 107 LEU A O 1
ATOM 878 N N . GLU A 1 108 ? -5.478 3.916 -11.863 1.00 94.56 108 GLU A N 1
ATOM 879 C CA . GLU A 1 108 ? -5.364 4.889 -12.969 1.00 94.56 108 GLU A CA 1
ATOM 880 C C . GLU A 1 108 ? -5.978 6.256 -12.639 1.00 94.56 108 GLU A C 1
ATOM 882 O O . GLU A 1 108 ? -5.648 7.271 -13.254 1.00 94.56 108 GLU A O 1
ATOM 887 N N . LYS A 1 109 ? -6.927 6.296 -11.696 1.00 93.19 109 LYS A N 1
ATOM 888 C CA . LYS A 1 109 ? -7.599 7.532 -11.272 1.00 93.19 109 LYS A CA 1
ATOM 889 C C . LYS A 1 109 ? -6.800 8.289 -10.216 1.00 93.19 109 LYS A C 1
ATOM 891 O O . LYS A 1 109 ? -7.136 9.427 -9.888 1.00 93.19 109 LYS A O 1
ATOM 896 N N . ILE A 1 110 ? -5.746 7.682 -9.680 1.00 94.62 110 ILE A N 1
ATOM 897 C CA . ILE A 1 110 ? -4.915 8.268 -8.639 1.00 94.62 110 ILE A CA 1
ATOM 898 C C . ILE A 1 110 ? -3.789 9.083 -9.274 1.00 94.62 110 ILE A C 1
ATOM 900 O O . ILE A 1 110 ? -3.107 8.656 -10.199 1.00 94.62 110 ILE A O 1
ATOM 904 N N . SER A 1 1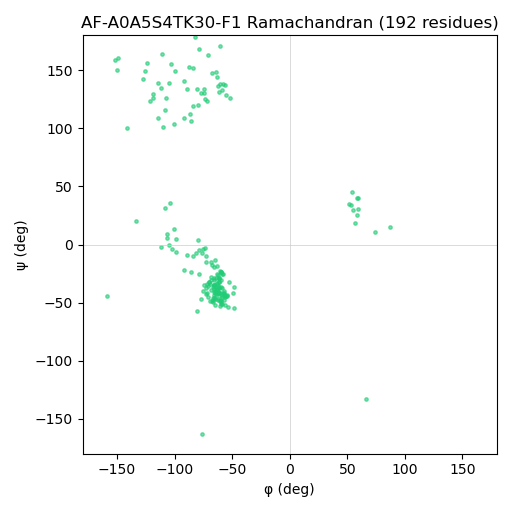11 ? -3.575 10.291 -8.751 1.00 94.50 111 SER A N 1
ATOM 905 C CA . SER A 1 111 ? -2.479 11.153 -9.194 1.00 94.50 111 SER A CA 1
ATOM 906 C C . SER A 1 111 ? -1.127 10.471 -8.992 1.00 94.50 111 SER A C 1
ATOM 908 O O . SER A 1 111 ? -0.839 10.024 -7.876 1.00 94.50 111 SER A O 1
ATOM 910 N N . VAL A 1 112 ? -0.277 10.517 -10.017 1.00 95.62 112 VAL A N 1
ATOM 911 C CA . VAL A 1 112 ? 1.070 9.934 -10.002 1.00 95.62 112 VAL A CA 1
ATOM 912 C C . VAL A 1 112 ? 1.879 10.321 -8.764 1.00 95.62 112 VAL A C 1
ATOM 914 O O . VAL A 1 112 ? 2.488 9.452 -8.161 1.00 95.62 112 VAL A O 1
ATOM 917 N N . GLU A 1 113 ? 1.832 11.574 -8.308 1.00 96.00 113 GLU A N 1
ATOM 918 C CA . GLU A 1 113 ? 2.593 12.032 -7.137 1.00 96.00 113 GLU A CA 1
ATOM 919 C C . GLU A 1 113 ? 2.234 11.258 -5.861 1.00 96.00 113 GLU A C 1
ATOM 921 O O . GLU A 1 113 ? 3.086 10.982 -5.021 1.00 96.00 113 GLU A O 1
ATOM 926 N N . ARG A 1 114 ? 0.954 10.898 -5.697 1.00 95.62 114 ARG A N 1
ATOM 927 C CA . ARG A 1 114 ? 0.501 10.108 -4.542 1.00 95.62 114 ARG A CA 1
ATOM 928 C C . ARG A 1 114 ? 0.967 8.664 -4.668 1.00 95.62 114 ARG A C 1
ATOM 930 O O . ARG A 1 114 ? 1.418 8.090 -3.683 1.00 95.62 114 ARG A O 1
ATOM 937 N N . THR A 1 115 ? 0.855 8.106 -5.867 1.00 96.75 115 THR A N 1
ATOM 938 C CA . THR A 1 115 ? 1.318 6.756 -6.183 1.00 96.75 115 THR A CA 1
ATOM 939 C C . THR A 1 115 ? 2.826 6.628 -5.971 1.00 96.75 115 THR A C 1
ATOM 941 O O . THR A 1 115 ? 3.258 5.687 -5.313 1.00 96.75 115 THR A O 1
ATOM 944 N N . PHE A 1 116 ? 3.603 7.617 -6.423 1.00 97.38 116 PHE A N 1
ATOM 945 C CA . PHE A 1 116 ? 5.043 7.726 -6.206 1.00 97.38 116 PHE A CA 1
ATOM 946 C C . PHE A 1 116 ? 5.388 7.631 -4.719 1.00 97.38 116 PHE A C 1
ATOM 948 O O . PHE A 1 116 ? 6.153 6.760 -4.330 1.00 97.38 116 PHE A O 1
ATOM 955 N N . VAL A 1 117 ? 4.772 8.464 -3.869 1.00 97.94 117 VAL A N 1
ATOM 956 C CA . VAL A 1 117 ? 5.075 8.482 -2.425 1.00 97.94 117 VAL A CA 1
ATOM 957 C C . VAL A 1 117 ? 4.817 7.128 -1.760 1.00 97.94 117 VAL A C 1
ATOM 959 O O . VAL A 1 117 ? 5.538 6.750 -0.838 1.00 97.94 117 VAL A O 1
ATOM 962 N N . GLU A 1 118 ? 3.772 6.411 -2.172 1.00 98.38 118 GLU A N 1
ATOM 963 C CA . GLU A 1 118 ? 3.467 5.093 -1.611 1.00 98.38 118 GLU A CA 1
ATOM 964 C C . GLU A 1 118 ? 4.413 4.007 -2.141 1.00 98.38 118 GLU A C 1
ATOM 966 O O . GLU A 1 118 ? 4.857 3.166 -1.360 1.00 98.38 118 GLU A O 1
ATOM 971 N N . PHE A 1 119 ? 4.759 4.049 -3.430 1.00 98.38 119 PHE A N 1
ATOM 972 C CA . PHE A 1 119 ? 5.658 3.077 -4.051 1.00 98.38 119 PHE A CA 1
ATOM 973 C C . PHE A 1 119 ? 7.118 3.253 -3.613 1.00 98.38 119 PHE A C 1
ATOM 975 O O . PHE A 1 119 ? 7.768 2.276 -3.255 1.00 98.38 119 PHE A O 1
ATOM 982 N N . ASP A 1 120 ? 7.607 4.489 -3.527 1.00 98.31 120 ASP A N 1
ATOM 983 C CA . ASP A 1 120 ? 8.940 4.811 -3.009 1.00 98.31 120 ASP A CA 1
ATOM 984 C C . ASP A 1 120 ? 9.118 4.279 -1.578 1.00 98.31 120 ASP A C 1
ATOM 986 O O . ASP A 1 120 ? 10.048 3.532 -1.279 1.00 98.31 120 ASP A O 1
ATOM 990 N N . LYS A 1 121 ? 8.138 4.539 -0.704 1.00 98.56 121 LYS A N 1
ATOM 991 C CA . LYS A 1 121 ? 8.142 4.015 0.670 1.00 98.56 121 LYS A CA 1
ATOM 992 C C . LYS A 1 121 ? 8.020 2.499 0.751 1.00 98.56 121 LYS A C 1
ATOM 994 O O . LYS A 1 121 ? 8.475 1.931 1.736 1.00 98.56 121 LYS A O 1
ATOM 999 N N . LEU A 1 122 ? 7.365 1.857 -0.216 1.00 98.69 122 LEU A N 1
ATOM 1000 C CA . LEU A 1 122 ? 7.307 0.399 -0.297 1.00 98.69 122 LEU A CA 1
ATOM 1001 C C . LEU A 1 122 ? 8.700 -0.157 -0.586 1.00 98.69 122 LEU A C 1
ATOM 1003 O O . LEU A 1 122 ? 9.124 -1.073 0.113 1.00 98.69 122 LEU A O 1
ATOM 1007 N N . LEU A 1 123 ? 9.408 0.404 -1.572 1.00 98.31 123 LEU A N 1
ATOM 1008 C CA . LEU A 1 123 ? 10.750 -0.045 -1.945 1.00 98.31 123 LEU A CA 1
ATOM 1009 C C . LEU A 1 123 ? 11.758 0.170 -0.810 1.00 98.31 123 LEU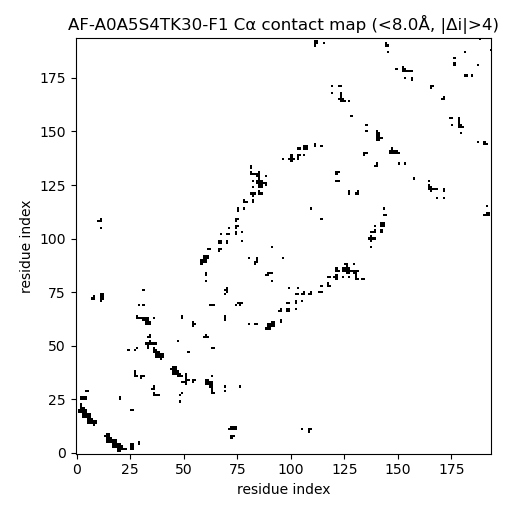 A C 1
ATOM 1011 O O . LEU A 1 123 ? 12.556 -0.714 -0.537 1.00 98.31 123 LEU A O 1
ATOM 1015 N N . LEU A 1 124 ? 11.686 1.290 -0.091 1.00 98.38 124 LEU A N 1
ATOM 1016 C CA . LEU A 1 124 ? 12.591 1.591 1.030 1.00 98.38 124 LEU A CA 1
ATOM 1017 C C . LEU A 1 124 ? 12.315 0.787 2.312 1.00 98.38 124 LEU A C 1
ATOM 1019 O O . LEU A 1 124 ? 13.011 0.952 3.313 1.00 98.38 124 LEU A O 1
ATOM 1023 N N . ALA A 1 125 ? 11.278 -0.045 2.330 1.00 98.38 125 ALA A N 1
ATOM 1024 C CA . ALA A 1 125 ? 10.870 -0.753 3.531 1.00 98.38 125 ALA A CA 1
ATOM 1025 C C . ALA A 1 125 ? 11.680 -2.049 3.752 1.00 98.38 125 ALA A C 1
ATOM 1027 O O . ALA A 1 125 ? 12.086 -2.701 2.789 1.00 98.38 125 ALA A O 1
ATOM 1028 N N . PRO A 1 126 ? 11.862 -2.502 5.008 1.00 97.81 126 PRO A N 1
ATOM 1029 C CA . PRO A 1 126 ? 12.655 -3.698 5.314 1.00 97.81 126 PRO A CA 1
ATOM 1030 C C . PRO A 1 126 ? 12.107 -4.983 4.676 1.00 97.81 126 PRO A C 1
ATOM 1032 O O . PRO A 1 126 ? 12.873 -5.878 4.335 1.00 97.81 126 PRO A O 1
ATOM 1035 N N . PHE A 1 127 ? 10.790 -5.076 4.468 1.00 98.12 127 PHE A N 1
ATOM 1036 C CA . PHE A 1 127 ? 10.135 -6.215 3.824 1.00 98.12 127 PHE A CA 1
ATOM 1037 C C . PHE A 1 127 ? 9.617 -5.868 2.420 1.00 98.12 127 PHE A C 1
ATOM 1039 O O . PHE A 1 127 ? 8.611 -6.434 1.983 1.00 98.12 127 PHE A O 1
ATOM 1046 N N . TRP A 1 128 ? 10.283 -4.959 1.693 1.00 98.50 128 TRP A N 1
ATOM 1047 C CA . TRP A 1 128 ? 9.890 -4.520 0.342 1.00 98.50 128 TRP A CA 1
ATOM 1048 C C . TRP A 1 128 ? 9.582 -5.679 -0.609 1.00 98.50 128 TRP A C 1
ATOM 1050 O O . TRP A 1 128 ? 8.617 -5.601 -1.366 1.00 98.50 128 TRP A O 1
ATOM 1060 N N . ARG A 1 129 ? 10.319 -6.795 -0.507 1.00 98.19 129 ARG A N 1
ATOM 1061 C CA . ARG A 1 129 ? 10.070 -8.023 -1.279 1.00 98.19 129 ARG A CA 1
ATOM 1062 C C . ARG A 1 129 ? 8.640 -8.534 -1.117 1.00 98.19 129 ARG A C 1
ATOM 1064 O O . ARG A 1 129 ? 8.018 -8.899 -2.106 1.00 98.19 129 ARG A O 1
ATOM 1071 N N . ARG A 1 130 ? 8.100 -8.542 0.108 1.00 97.88 130 ARG A N 1
ATOM 1072 C CA . ARG A 1 130 ? 6.731 -9.012 0.387 1.00 97.88 130 ARG A CA 1
ATOM 1073 C C . ARG A 1 130 ? 5.693 -8.088 -0.241 1.00 97.88 130 ARG A C 1
ATOM 1075 O O . ARG A 1 130 ? 4.820 -8.555 -0.963 1.00 97.88 130 ARG A O 1
ATOM 1082 N N . GLY A 1 131 ? 5.824 -6.779 -0.014 1.00 98.25 131 GLY A N 1
ATOM 1083 C CA . GLY A 1 131 ? 4.904 -5.796 -0.595 1.00 98.25 131 GLY A CA 1
ATOM 1084 C C . GLY A 1 131 ? 4.950 -5.784 -2.121 1.00 98.25 131 GLY A C 1
ATOM 1085 O O . GLY A 1 131 ? 3.901 -5.758 -2.763 1.00 98.25 131 GLY A O 1
ATOM 1086 N N . LEU A 1 132 ? 6.149 -5.865 -2.707 1.00 98.56 132 LEU A N 1
ATOM 1087 C CA . LEU A 1 132 ? 6.328 -5.936 -4.155 1.00 98.56 132 LEU A CA 1
ATOM 1088 C C . LEU A 1 132 ? 5.744 -7.230 -4.730 1.00 98.56 132 LEU A C 1
ATOM 1090 O O . LEU A 1 132 ? 5.078 -7.178 -5.759 1.00 98.56 132 LEU A O 1
ATOM 1094 N N . ALA A 1 133 ? 5.934 -8.371 -4.062 1.00 98.44 133 ALA A N 1
ATOM 1095 C CA . ALA A 1 133 ? 5.370 -9.646 -4.500 1.00 98.44 133 ALA A CA 1
ATOM 1096 C C . ALA A 1 133 ? 3.837 -9.586 -4.563 1.00 98.44 133 ALA A C 1
ATOM 1098 O O . ALA A 1 133 ? 3.258 -9.917 -5.596 1.00 98.44 133 ALA A O 1
ATOM 1099 N N . SER A 1 134 ? 3.179 -9.066 -3.523 1.00 98.62 134 SER A N 1
ATOM 1100 C CA . SER A 1 134 ? 1.718 -8.887 -3.526 1.00 98.62 134 SER A CA 1
ATOM 1101 C C . SER A 1 134 ? 1.252 -7.857 -4.564 1.00 98.62 134 SER A C 1
ATOM 1103 O O . SER A 1 134 ? 0.190 -8.012 -5.175 1.00 98.62 134 SER A O 1
ATOM 1105 N N . MET A 1 135 ? 2.037 -6.802 -4.807 1.00 98.56 135 MET A N 1
ATOM 1106 C CA . MET A 1 135 ? 1.762 -5.820 -5.865 1.00 98.56 135 MET A CA 1
ATOM 1107 C C . MET A 1 135 ? 1.829 -6.461 -7.261 1.00 98.56 135 MET A C 1
ATOM 1109 O O . MET A 1 135 ? 0.999 -6.158 -8.119 1.00 98.56 135 MET A O 1
ATOM 1113 N N . ILE A 1 136 ? 2.777 -7.376 -7.480 1.00 98.44 136 ILE A N 1
ATOM 1114 C CA . ILE A 1 136 ? 2.896 -8.160 -8.715 1.00 98.44 136 ILE A CA 1
ATOM 1115 C C . ILE A 1 136 ? 1.736 -9.152 -8.840 1.00 98.44 136 ILE A C 1
ATOM 1117 O O . ILE A 1 136 ? 1.052 -9.170 -9.858 1.00 98.44 136 ILE A O 1
ATOM 1121 N N . GLU A 1 137 ? 1.437 -9.922 -7.796 1.00 98.31 137 GLU A N 1
ATOM 1122 C CA . GLU A 1 137 ? 0.353 -10.914 -7.807 1.00 98.31 137 GLU A CA 1
ATOM 1123 C C . GLU A 1 137 ? -1.040 -10.290 -8.034 1.00 98.31 137 GLU A C 1
ATOM 1125 O O . GLU A 1 137 ? -1.929 -10.897 -8.652 1.00 98.31 137 GLU A O 1
ATOM 1130 N N . SER A 1 138 ? -1.241 -9.066 -7.545 1.00 98.00 138 SER A N 1
ATOM 1131 C CA . SER A 1 138 ? -2.464 -8.283 -7.761 1.00 98.00 138 SER A CA 1
ATOM 1132 C C . SER A 1 138 ? -2.517 -7.564 -9.111 1.00 98.00 138 SER A C 1
ATOM 1134 O O . SER A 1 138 ? -3.558 -6.996 -9.440 1.00 98.00 138 SER A O 1
ATOM 1136 N N . GLN A 1 139 ? -1.425 -7.583 -9.882 1.00 98.12 139 GLN A N 1
ATOM 1137 C CA . GLN A 1 139 ? -1.267 -6.850 -11.143 1.00 98.12 139 GLN A CA 1
ATOM 1138 C C . GLN A 1 139 ? -1.445 -5.332 -10.996 1.00 98.12 139 GLN A C 1
ATOM 1140 O O . GLN A 1 139 ? -1.774 -4.633 -11.950 1.00 98.12 139 GLN A O 1
ATOM 1145 N N . ALA A 1 140 ? -1.209 -4.787 -9.799 1.00 98.00 140 ALA A N 1
ATOM 1146 C CA . ALA A 1 140 ? -1.319 -3.350 -9.567 1.00 98.00 140 ALA A CA 1
ATOM 1147 C C . ALA A 1 140 ? -0.328 -2.544 -10.423 1.00 98.00 140 ALA A C 1
ATOM 1149 O O . ALA A 1 140 ? -0.637 -1.417 -10.803 1.00 98.00 140 ALA A O 1
ATOM 1150 N N . TYR A 1 141 ? 0.825 -3.137 -10.761 1.00 97.62 141 TYR A N 1
ATOM 1151 C CA . TYR A 1 141 ? 1.849 -2.523 -11.610 1.00 97.62 141 TYR A CA 1
ATOM 1152 C C . TYR A 1 141 ? 1.335 -2.131 -13.004 1.00 97.62 141 TYR A C 1
ATOM 1154 O O . TYR A 1 141 ? 1.874 -1.192 -13.585 1.00 97.62 141 TYR A O 1
ATOM 1162 N N . ASP A 1 142 ? 0.289 -2.785 -13.527 1.00 97.56 142 ASP A N 1
ATOM 1163 C CA . ASP A 1 142 ? -0.261 -2.470 -14.854 1.00 97.56 142 ASP A CA 1
ATOM 1164 C C . ASP A 1 142 ? -0.892 -1.075 -14.932 1.00 97.56 142 ASP A C 1
ATOM 1166 O O . ASP A 1 142 ? -1.017 -0.504 -16.014 1.00 97.56 142 ASP A O 1
ATOM 1170 N N . TYR A 1 143 ? -1.226 -0.500 -13.777 1.00 97.00 143 TYR A N 1
ATOM 1171 C CA . TYR A 1 143 ? -1.854 0.813 -13.652 1.00 97.00 143 TYR A CA 1
ATOM 1172 C C . TYR A 1 143 ? -0.887 1.886 -13.128 1.00 97.00 143 TYR A C 1
ATOM 1174 O O . TYR A 1 143 ? -1.312 2.996 -12.799 1.00 97.00 143 TYR A O 1
ATOM 1182 N N . LEU A 1 144 ? 0.411 1.567 -13.028 1.00 95.88 144 LEU A N 1
ATOM 1183 C CA . LEU A 1 144 ? 1.464 2.501 -12.626 1.00 95.88 144 LEU A CA 1
ATOM 1184 C C . LEU A 1 144 ? 2.221 3.031 -13.863 1.00 95.88 144 LEU A C 1
ATOM 1186 O O . LEU A 1 144 ? 2.346 2.310 -14.859 1.00 95.88 144 LEU A O 1
ATOM 1190 N N . PRO A 1 145 ? 2.743 4.274 -13.833 1.00 94.62 145 PRO A N 1
ATOM 1191 C CA . PRO A 1 145 ? 3.438 4.865 -14.978 1.00 94.62 145 PRO A CA 1
ATOM 1192 C C . PRO A 1 145 ? 4.605 4.006 -15.476 1.00 94.62 145 PRO A C 1
ATOM 1194 O O . PRO A 1 145 ? 5.469 3.618 -14.696 1.00 94.62 145 PRO A O 1
ATOM 1197 N N . ASP A 1 146 ? 4.634 3.733 -16.783 1.00 93.81 146 ASP A N 1
ATOM 1198 C CA . ASP A 1 146 ? 5.698 2.980 -17.468 1.00 93.81 146 ASP A CA 1
ATOM 1199 C C . ASP A 1 146 ? 5.964 1.561 -16.919 1.00 93.81 146 ASP A C 1
ATOM 1201 O O . ASP A 1 146 ? 7.015 0.977 -17.185 1.00 93.81 146 ASP A O 1
ATOM 1205 N N . MET A 1 147 ? 5.017 0.983 -16.171 1.00 94.81 147 MET A N 1
ATOM 1206 C CA . MET A 1 147 ? 5.158 -0.343 -15.555 1.00 94.81 147 MET A CA 1
ATOM 1207 C C . MET A 1 147 ? 4.234 -1.409 -16.157 1.00 94.81 147 MET A C 1
ATOM 1209 O O . MET A 1 147 ? 4.325 -2.571 -15.767 1.00 94.81 147 MET A O 1
ATOM 1213 N N . ALA A 1 148 ? 3.381 -1.073 -17.125 1.00 95.44 148 ALA A N 1
ATOM 1214 C CA . ALA A 1 148 ? 2.489 -2.049 -17.749 1.00 95.44 148 ALA A CA 1
ATOM 1215 C C . ALA A 1 148 ? 3.244 -3.229 -18.385 1.00 95.44 148 ALA A C 1
ATOM 1217 O O . ALA A 1 148 ? 4.278 -3.049 -19.031 1.00 95.44 148 ALA A O 1
ATOM 1218 N N . ALA A 1 149 ? 2.716 -4.441 -18.194 1.00 94.88 149 ALA A N 1
ATOM 1219 C CA . ALA A 1 149 ? 3.284 -5.701 -18.674 1.00 94.88 149 ALA A CA 1
ATOM 1220 C C . ALA A 1 149 ? 4.748 -5.948 -18.244 1.00 94.88 149 ALA A C 1
ATOM 1222 O O . ALA A 1 149 ? 5.503 -6.622 -18.945 1.00 94.88 149 ALA A O 1
ATOM 1223 N N . SER A 1 150 ? 5.162 -5.421 -17.085 1.00 96.00 150 SER A N 1
ATOM 1224 C CA . SER A 1 150 ? 6.549 -5.511 -16.602 1.00 96.00 150 SER A CA 1
ATOM 1225 C C . SER A 1 150 ? 6.802 -6.591 -15.542 1.00 96.00 150 SER A C 1
ATOM 1227 O O . SER A 1 150 ? 7.875 -6.600 -14.947 1.00 96.00 150 SER A O 1
ATOM 1229 N N . GLN A 1 151 ? 5.874 -7.530 -15.319 1.00 96.81 151 GLN A N 1
ATOM 1230 C CA . GLN A 1 151 ? 5.998 -8.573 -14.285 1.00 96.81 151 GLN A CA 1
ATOM 1231 C C . GLN A 1 151 ? 7.360 -9.287 -14.296 1.00 96.81 151 GLN A C 1
ATOM 1233 O O . GLN A 1 151 ? 8.049 -9.299 -13.278 1.00 96.81 151 GLN A O 1
ATOM 1238 N N . ASP A 1 152 ? 7.777 -9.841 -15.438 1.00 96.56 152 ASP A N 1
ATOM 1239 C CA . ASP A 1 152 ? 9.047 -10.578 -15.540 1.00 96.56 152 ASP A CA 1
ATOM 1240 C C . ASP A 1 152 ? 10.262 -9.684 -15.271 1.00 96.56 152 ASP A C 1
ATOM 1242 O O . ASP A 1 152 ? 11.251 -10.121 -14.685 1.00 96.56 152 ASP A O 1
ATOM 1246 N N . LYS A 1 153 ? 10.172 -8.407 -15.651 1.00 97.12 153 LYS A N 1
ATOM 1247 C CA . LYS A 1 153 ? 11.216 -7.412 -15.401 1.00 97.12 153 LYS A CA 1
ATOM 1248 C C . LYS A 1 153 ? 11.296 -7.056 -13.920 1.00 97.12 153 LYS A C 1
ATOM 1250 O O . LYS A 1 153 ? 12.384 -7.049 -13.359 1.00 97.12 153 LYS A O 1
ATOM 1255 N N . LEU A 1 154 ? 10.158 -6.831 -13.265 1.00 97.31 154 LEU A N 1
ATOM 1256 C CA . LEU A 1 154 ? 10.090 -6.565 -11.826 1.00 97.31 154 LEU A CA 1
ATOM 1257 C C . LEU A 1 154 ? 10.572 -7.755 -10.997 1.00 97.31 154 LEU A C 1
ATOM 1259 O O . LEU A 1 154 ? 11.218 -7.554 -9.968 1.00 97.31 154 LEU A O 1
ATOM 1263 N N . ASN A 1 155 ? 10.332 -8.981 -11.469 1.00 97.25 155 ASN A N 1
ATOM 1264 C CA . ASN A 1 155 ? 10.815 -10.192 -10.812 1.00 97.25 155 ASN A CA 1
ATOM 1265 C C . ASN A 1 155 ? 12.349 -10.235 -10.684 1.00 97.25 155 ASN A C 1
ATOM 1267 O O . ASN A 1 155 ? 12.853 -10.841 -9.743 1.00 97.25 155 ASN A O 1
ATOM 1271 N N . ARG A 1 156 ? 13.099 -9.522 -11.534 1.00 96.94 156 ARG A N 1
ATOM 1272 C CA . ARG A 1 156 ? 14.565 -9.410 -11.418 1.00 96.94 156 ARG A CA 1
ATOM 1273 C C . ARG A 1 156 ? 15.030 -8.723 -10.143 1.00 96.94 156 ARG A C 1
ATOM 1275 O O . ARG A 1 156 ? 16.138 -8.972 -9.686 1.00 96.94 156 ARG A O 1
ATOM 1282 N N . LEU A 1 157 ? 14.205 -7.868 -9.532 1.00 97.31 157 LEU A N 1
ATOM 1283 C CA . LEU A 1 157 ? 14.557 -7.272 -8.240 1.00 97.31 157 LEU A CA 1
ATOM 1284 C C . LEU A 1 157 ? 14.720 -8.354 -7.164 1.00 97.31 157 LEU A C 1
ATOM 1286 O O . LEU A 1 157 ? 15.528 -8.197 -6.252 1.00 97.31 157 LEU A O 1
ATOM 1290 N N . PHE A 1 158 ? 14.020 -9.485 -7.288 1.00 97.31 158 PHE A N 1
ATOM 1291 C CA . PHE A 1 158 ? 14.134 -10.586 -6.336 1.00 97.31 158 PHE A CA 1
ATOM 1292 C C . PHE A 1 158 ? 15.450 -11.368 -6.454 1.00 97.31 158 PHE A C 1
ATOM 1294 O O . PHE A 1 158 ? 15.745 -12.125 -5.528 1.00 97.31 158 PHE A O 1
ATOM 1301 N N . ASP A 1 159 ? 16.257 -11.135 -7.497 1.00 95.75 159 ASP A N 1
ATOM 1302 C CA . ASP A 1 159 ? 17.601 -11.714 -7.656 1.00 95.75 159 ASP A CA 1
ATOM 1303 C C . ASP A 1 159 ? 18.634 -11.095 -6.700 1.00 95.75 159 ASP A C 1
ATOM 1305 O O . ASP A 1 159 ? 19.712 -11.656 -6.504 1.00 95.75 159 ASP A O 1
ATOM 1309 N N . LEU A 1 160 ? 18.317 -9.946 -6.088 1.00 94.94 160 LEU A N 1
ATOM 1310 C CA . LEU A 1 160 ? 19.121 -9.372 -5.007 1.00 94.94 160 LEU A CA 1
ATOM 1311 C C . LEU A 1 160 ? 19.195 -10.351 -3.815 1.00 94.94 160 LEU A C 1
ATOM 1313 O O . LEU A 1 160 ? 18.459 -11.340 -3.746 1.00 94.94 160 LEU A O 1
ATOM 1317 N N . GLU A 1 161 ? 20.032 -10.067 -2.821 1.00 95.62 161 GLU A N 1
ATOM 1318 C CA . GLU A 1 161 ? 20.069 -10.878 -1.597 1.00 95.62 161 GLU A CA 1
ATOM 1319 C C . GLU A 1 161 ? 18.739 -10.784 -0.828 1.00 95.62 161 GLU A C 1
ATOM 1321 O O . GLU A 1 161 ? 18.021 -9.778 -0.894 1.00 95.62 161 GLU A O 1
ATOM 1326 N N . THR A 1 162 ? 18.348 -11.855 -0.135 1.00 92.56 162 THR A N 1
ATOM 1327 C CA . THR A 1 162 ? 17.027 -11.957 0.515 1.00 92.56 162 THR A CA 1
ATOM 1328 C C . THR A 1 162 ? 16.810 -10.930 1.622 1.00 92.56 162 THR A C 1
ATOM 1330 O O . THR A 1 162 ? 15.674 -10.528 1.864 1.00 92.56 162 THR A O 1
ATOM 1333 N N . ASP A 1 163 ? 17.889 -10.514 2.272 1.00 93.31 163 ASP A N 1
ATOM 1334 C CA . ASP A 1 163 ? 17.972 -9.508 3.330 1.00 93.31 163 ASP A CA 1
ATOM 1335 C C . ASP A 1 163 ? 18.409 -8.129 2.810 1.00 93.31 163 ASP A C 1
ATOM 1337 O O . ASP A 1 163 ? 18.560 -7.196 3.596 1.00 93.31 163 ASP A O 1
ATOM 1341 N N . PHE A 1 164 ? 18.569 -7.973 1.491 1.00 97.06 164 PHE A N 1
ATOM 1342 C CA . PHE A 1 164 ? 18.913 -6.695 0.885 1.00 97.06 164 PHE A CA 1
ATOM 1343 C C . PHE A 1 164 ? 17.829 -5.646 1.155 1.00 97.06 164 PHE A C 1
ATOM 1345 O O . PHE A 1 164 ? 16.646 -5.869 0.876 1.00 97.06 164 PHE A O 1
ATOM 1352 N N . THR A 1 165 ? 18.245 -4.463 1.600 1.00 97.44 165 THR A N 1
ATOM 1353 C CA . THR A 1 165 ? 17.386 -3.289 1.784 1.00 97.44 165 THR A CA 1
ATOM 1354 C C . THR A 1 165 ? 17.968 -2.087 1.059 1.00 97.44 165 THR A C 1
ATOM 1356 O O . THR A 1 165 ? 19.181 -1.885 1.070 1.00 97.44 165 THR A O 1
ATOM 1359 N N . PHE A 1 166 ? 17.104 -1.262 0.474 1.00 98.00 166 PHE A N 1
ATOM 1360 C CA . PHE A 1 166 ? 17.521 -0.011 -0.147 1.00 98.00 166 PHE A CA 1
ATOM 1361 C C . PHE A 1 166 ? 17.783 1.063 0.918 1.00 98.00 166 PHE A C 1
ATOM 1363 O O . PHE A 1 166 ? 16.946 1.306 1.784 1.00 98.00 166 PHE A O 1
ATOM 1370 N N . GLU A 1 167 ? 18.935 1.720 0.841 1.00 96.94 167 GLU A N 1
ATOM 1371 C CA . GLU A 1 167 ? 19.374 2.770 1.765 1.00 96.94 167 GLU A CA 1
ATOM 1372 C C . GLU A 1 167 ? 18.847 4.156 1.372 1.00 96.94 167 GLU A C 1
ATOM 1374 O O . GLU A 1 167 ? 18.740 5.047 2.216 1.00 96.94 167 GLU A O 1
ATOM 1379 N N . SER A 1 168 ? 18.517 4.357 0.093 1.00 97.94 168 SER A N 1
ATOM 1380 C CA . SER A 1 168 ? 18.017 5.632 -0.420 1.00 97.94 168 SER A CA 1
ATOM 1381 C C . SER A 1 168 ? 17.048 5.457 -1.585 1.00 97.94 168 SER A C 1
ATOM 1383 O O . SER A 1 168 ? 17.028 4.421 -2.259 1.00 97.94 168 SER A O 1
ATOM 1385 N N . SER A 1 169 ? 16.248 6.499 -1.834 1.00 97.12 169 SER A N 1
ATOM 1386 C CA . SER A 1 169 ? 15.320 6.544 -2.967 1.00 97.12 169 SER A CA 1
ATOM 1387 C C . SER A 1 169 ? 16.089 6.381 -4.282 1.00 97.12 169 SER A C 1
ATOM 1389 O O . SER A 1 169 ? 15.752 5.534 -5.102 1.00 97.12 169 SER A O 1
ATOM 1391 N N . GLU A 1 170 ? 17.217 7.071 -4.451 1.00 96.56 170 GLU A N 1
ATOM 1392 C CA . 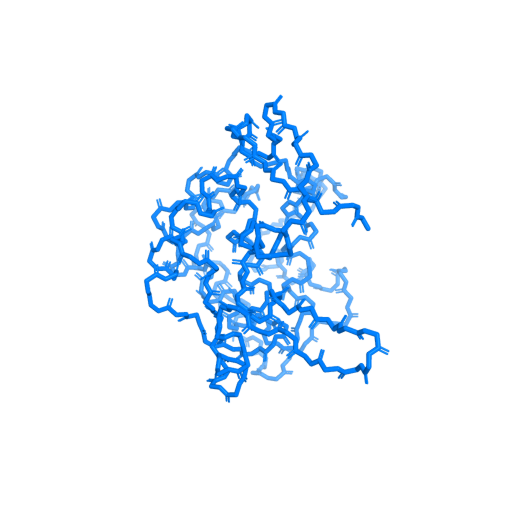GLU A 1 170 ? 18.056 6.965 -5.646 1.00 96.56 170 GLU A CA 1
ATOM 1393 C C . GLU A 1 170 ? 18.522 5.528 -5.898 1.00 96.56 170 GLU A C 1
ATOM 1395 O O . GLU A 1 170 ? 18.515 5.080 -7.045 1.00 96.56 170 GLU A O 1
ATOM 1400 N N . GLN A 1 171 ? 18.884 4.783 -4.849 1.00 97.56 171 GLN A N 1
ATOM 1401 C CA . GLN A 1 171 ? 19.267 3.378 -4.978 1.00 97.56 171 GLN A CA 1
ATOM 1402 C C . GLN A 1 171 ? 18.080 2.508 -5.413 1.00 97.56 171 GLN A C 1
ATOM 1404 O O . GLN A 1 171 ? 18.220 1.706 -6.338 1.00 97.56 171 GLN A O 1
ATOM 1409 N N . ALA A 1 172 ? 16.914 2.689 -4.785 1.00 97.81 172 ALA A N 1
ATOM 1410 C CA . ALA A 1 172 ? 15.689 1.962 -5.117 1.00 97.81 172 ALA A CA 1
ATOM 1411 C C . ALA A 1 172 ? 15.251 2.201 -6.568 1.00 97.81 172 ALA A C 1
ATOM 1413 O O . ALA A 1 172 ? 15.030 1.252 -7.325 1.00 97.81 172 ALA A O 1
ATOM 1414 N N . TRP A 1 173 ? 15.200 3.462 -6.993 1.00 97.06 173 TRP A N 1
ATOM 1415 C CA . TRP A 1 173 ? 14.820 3.836 -8.354 1.00 97.06 173 TRP A CA 1
ATOM 1416 C C . TRP A 1 173 ? 15.875 3.434 -9.386 1.00 97.06 173 TRP A C 1
ATOM 1418 O O . TRP A 1 173 ? 15.514 3.014 -10.482 1.00 97.06 173 TRP A O 1
ATOM 1428 N N . SER A 1 174 ? 17.167 3.467 -9.044 1.00 96.25 174 SER A N 1
ATOM 1429 C CA . SER A 1 174 ? 18.226 2.952 -9.927 1.00 96.25 174 SER A CA 1
ATOM 1430 C C . SER A 1 174 ? 18.094 1.446 -10.151 1.00 96.25 174 SER A C 1
ATOM 1432 O O . SER A 1 174 ? 18.214 0.981 -11.285 1.00 96.25 174 SER A O 1
ATOM 1434 N N . ALA A 1 175 ? 17.800 0.680 -9.097 1.00 97.00 175 ALA A N 1
ATOM 1435 C CA . ALA A 1 175 ? 17.552 -0.753 -9.219 1.00 97.00 175 ALA A CA 1
ATOM 1436 C C . ALA A 1 175 ? 16.285 -1.045 -10.032 1.00 97.00 175 ALA A C 1
ATOM 1438 O O . ALA A 1 175 ? 16.286 -1.959 -10.854 1.00 97.00 175 ALA A O 1
ATOM 1439 N N . LEU A 1 176 ? 15.228 -0.244 -9.862 1.00 97.06 176 LEU A N 1
ATOM 1440 C CA . LEU A 1 176 ? 14.013 -0.350 -10.666 1.00 97.06 176 LEU A CA 1
ATOM 1441 C C . LEU A 1 176 ? 14.289 -0.079 -12.153 1.00 97.06 176 LEU A C 1
ATOM 1443 O O . LEU A 1 176 ? 13.881 -0.870 -12.999 1.00 97.06 176 LEU A O 1
ATOM 1447 N N . LEU A 1 177 ? 15.010 0.997 -12.479 1.00 96.75 177 LEU A N 1
ATOM 1448 C CA . LEU A 1 177 ? 15.409 1.327 -13.853 1.00 96.75 177 LEU A CA 1
ATOM 1449 C C . LEU A 1 177 ? 16.236 0.201 -14.485 1.00 96.75 177 LEU A C 1
ATOM 1451 O O . LEU A 1 177 ? 15.987 -0.177 -15.631 1.00 96.75 177 LEU A O 1
ATOM 1455 N N . TRP A 1 178 ? 17.178 -0.365 -13.724 1.00 96.31 178 TRP A N 1
ATOM 1456 C CA . TRP A 1 178 ? 17.966 -1.525 -14.138 1.00 96.31 178 TRP A CA 1
ATOM 1457 C C . TRP A 1 178 ? 17.080 -2.748 -14.409 1.00 96.31 178 TRP A C 1
ATOM 1459 O O . TRP A 1 178 ? 17.181 -3.353 -15.477 1.00 96.31 178 TRP A O 1
ATOM 1469 N N . ALA A 1 179 ? 16.171 -3.080 -13.489 1.00 96.62 179 ALA A N 1
ATOM 1470 C CA . ALA A 1 179 ? 15.269 -4.222 -13.620 1.00 96.62 179 ALA A CA 1
ATOM 1471 C C . ALA A 1 179 ? 14.345 -4.084 -14.842 1.00 96.62 179 ALA A C 1
ATOM 1473 O O . ALA A 1 179 ? 14.155 -5.045 -15.592 1.00 96.62 179 ALA A O 1
ATOM 1474 N N . LEU A 1 180 ? 13.831 -2.872 -15.076 1.00 95.88 180 LEU A N 1
ATOM 1475 C CA . LEU A 1 180 ? 12.956 -2.529 -16.197 1.00 95.88 180 LEU A CA 1
ATOM 1476 C C . LEU A 1 180 ? 13.688 -2.383 -17.546 1.00 95.88 180 LEU A C 1
ATOM 1478 O O . LEU A 1 180 ? 13.024 -2.293 -18.584 1.00 95.88 180 LEU A O 1
ATOM 1482 N N . GLU A 1 181 ? 15.024 -2.421 -17.551 1.00 95.62 181 GLU A N 1
ATOM 1483 C CA . GLU A 1 181 ? 15.880 -2.196 -18.727 1.00 95.62 181 GLU A CA 1
ATOM 1484 C C . GLU A 1 181 ? 15.651 -0.815 -19.366 1.00 95.62 181 GLU A C 1
ATOM 1486 O O . GLU A 1 181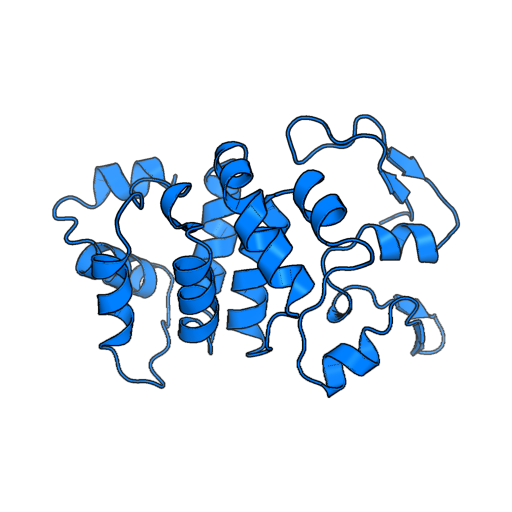 ? 15.595 -0.669 -20.587 1.00 95.62 181 GLU A O 1
ATOM 1491 N N . ILE A 1 182 ? 15.478 0.216 -18.536 1.00 94.50 182 ILE A N 1
ATOM 1492 C CA . ILE A 1 182 ? 15.272 1.591 -19.000 1.00 94.50 182 ILE A CA 1
ATOM 1493 C C . ILE A 1 182 ? 16.630 2.256 -19.237 1.00 94.50 182 ILE A C 1
ATOM 1495 O O . ILE A 1 182 ? 17.323 2.638 -18.297 1.00 94.50 182 ILE A O 1
ATOM 1499 N N . GLU A 1 183 ? 17.000 2.436 -20.507 1.00 89.12 183 GLU A N 1
ATOM 1500 C CA . GLU A 1 183 ? 18.267 3.080 -20.890 1.00 89.12 183 GLU A CA 1
ATOM 1501 C C . GLU A 1 183 ? 18.265 4.597 -20.642 1.00 89.12 183 GLU A C 1
ATOM 1503 O O . GLU A 1 183 ? 19.276 5.171 -20.239 1.00 89.12 183 GLU A O 1
ATOM 1508 N N . ASN A 1 184 ? 17.128 5.262 -20.876 1.00 91.44 184 ASN A N 1
ATOM 1509 C CA . ASN A 1 184 ? 16.979 6.699 -20.662 1.00 91.44 184 ASN A CA 1
ATOM 1510 C C . ASN A 1 18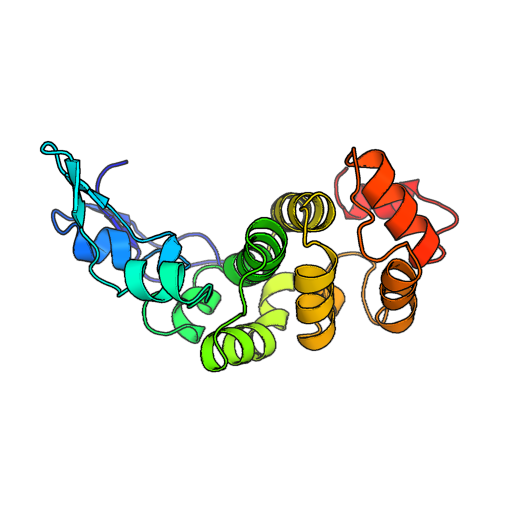4 ? 16.065 6.973 -19.464 1.00 91.44 184 ASN A C 1
ATOM 1512 O O . ASN A 1 184 ? 14.841 6.926 -19.578 1.00 91.44 184 ASN A O 1
ATOM 1516 N N . ALA A 1 185 ? 16.673 7.301 -18.325 1.00 92.31 185 ALA A N 1
ATOM 1517 C CA . ALA A 1 185 ? 15.951 7.550 -17.082 1.00 92.31 185 ALA A CA 1
ATOM 1518 C C . ALA A 1 185 ? 15.101 8.833 -17.111 1.00 92.31 185 ALA A C 1
ATOM 1520 O O . ALA A 1 185 ? 14.090 8.915 -16.421 1.00 92.31 185 ALA A O 1
ATOM 1521 N N . GLN A 1 186 ? 15.477 9.846 -17.901 1.00 93.06 186 GLN A N 1
ATOM 1522 C CA . GLN A 1 186 ? 14.865 11.176 -17.803 1.00 93.06 186 GLN A CA 1
ATOM 1523 C C . GLN A 1 186 ? 13.363 11.190 -18.168 1.00 93.06 186 GLN A C 1
ATOM 1525 O O . GLN A 1 186 ? 12.589 11.777 -17.410 1.00 93.06 186 GLN A O 1
ATOM 1530 N N . PRO A 1 187 ? 12.898 10.565 -19.272 1.00 93.06 187 PRO A N 1
ATOM 1531 C CA . PRO A 1 187 ? 11.467 10.462 -19.563 1.00 93.06 187 PRO A CA 1
ATOM 1532 C C . PRO A 1 187 ? 10.694 9.670 -18.506 1.0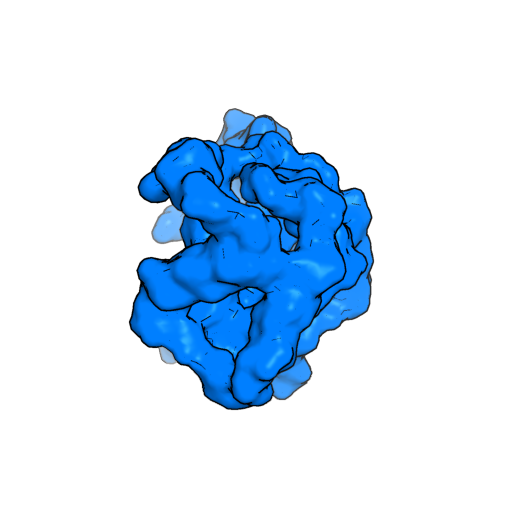0 93.06 187 PRO A C 1
ATOM 1534 O O . PRO A 1 187 ? 9.623 10.109 -18.097 1.00 93.06 187 PRO A O 1
ATOM 1537 N N . PHE A 1 188 ? 11.262 8.556 -18.037 1.00 94.06 188 PHE A N 1
ATOM 1538 C CA . PHE A 1 188 ? 10.652 7.693 -17.026 1.00 94.06 188 PHE A CA 1
ATOM 1539 C C . PHE A 1 188 ? 10.424 8.451 -15.711 1.00 94.06 188 PHE A C 1
ATOM 1541 O O . PHE A 1 188 ? 9.299 8.555 -15.228 1.00 94.06 188 PHE A O 1
ATOM 1548 N N . LEU A 1 189 ? 11.470 9.086 -15.174 1.00 92.38 189 LEU A N 1
ATOM 1549 C CA . LEU A 1 189 ? 11.375 9.865 -13.935 1.00 92.38 189 LEU A CA 1
ATOM 1550 C C . LEU A 1 189 ? 10.411 11.054 -14.087 1.00 92.38 189 LEU A C 1
ATOM 1552 O O . LEU A 1 189 ? 9.603 11.328 -13.200 1.00 92.38 189 LEU A O 1
ATOM 1556 N N . LYS A 1 190 ? 10.376 11.684 -15.270 1.00 92.62 190 LYS A N 1
ATOM 1557 C CA . LYS A 1 190 ? 9.408 12.744 -15.575 1.00 92.62 190 LYS A CA 1
ATOM 1558 C C . LYS A 1 190 ? 7.958 12.249 -15.552 1.00 92.62 190 LYS A C 1
ATOM 1560 O O . LYS A 1 190 ? 7.094 12.986 -15.075 1.00 92.62 190 LYS A O 1
ATOM 1565 N N . HIS A 1 191 ? 7.665 11.046 -16.053 1.00 92.44 191 HIS A N 1
ATOM 1566 C CA . HIS A 1 191 ? 6.326 10.455 -15.952 1.00 92.44 191 HIS A CA 1
ATOM 1567 C C . HIS A 1 191 ? 5.944 10.155 -14.507 1.00 92.44 191 HIS A C 1
ATOM 1569 O O . HIS A 1 191 ? 4.792 10.388 -14.149 1.00 92.44 191 HIS A O 1
ATOM 1575 N N . TRP A 1 192 ? 6.912 9.751 -13.681 1.00 93.94 192 TRP A N 1
ATOM 1576 C CA . TRP A 1 192 ? 6.784 9.590 -12.228 1.00 93.94 192 TRP A CA 1
ATOM 1577 C C . TRP A 1 192 ? 6.768 10.905 -11.435 1.00 93.94 192 TRP A C 1
ATOM 1579 O O . TRP A 1 192 ? 6.496 10.899 -10.235 1.00 93.94 192 TRP A O 1
ATOM 1589 N N . LYS A 1 193 ? 6.946 12.040 -12.124 1.00 89.81 193 LYS A N 1
ATOM 1590 C CA . LYS A 1 193 ? 6.967 13.404 -11.574 1.00 89.81 193 LYS A CA 1
ATOM 1591 C C . LYS A 1 193 ? 8.055 13.620 -10.518 1.00 89.81 193 LYS A C 1
ATOM 1593 O O . LYS A 1 193 ? 7.828 14.339 -9.541 1.00 89.81 193 LYS A O 1
ATOM 1598 N N . THR A 1 194 ? 9.227 13.041 -10.763 1.00 67.31 194 THR A N 1
ATOM 1599 C CA . THR A 1 194 ? 10.427 13.136 -9.919 1.00 67.31 194 THR A CA 1
ATOM 1600 C C . THR A 1 194 ? 11.672 13.498 -10.698 1.00 67.31 194 THR A C 1
ATOM 1602 O O . THR A 1 194 ? 11.734 13.150 -11.899 1.00 67.31 194 THR A O 1
#

Sequence (194 aa):
TTFRTEDVYVDYRRPSAVSFVRSLEEDLKRRDFTVNSFALDETGEIIDLFHGLEDLEKQVLRAVGVASERFNEDALRIMRGFRFQAILGFELEPETFKAMKTLTPLLEKISVERTFVEFDKLLLAPFWRRGLASMIESQAYDYLPDMAASQDKLNRLFDLETDFTFESSEQAWSALLWALEIENAQPFLKHWKT

InterPro domains:
  IPR002646 Poly A polymerase, head domain [PF01743] (1-62)
  IPR032828 tRNA nucleotidyltransferase/poly(A) polymerase, RNA and SrmB- binding domain [PF12627] (89-149)
  IPR043519 Nucleotidyltransferase superfamily [G3DSA:3.30.460.10] (1-64)
  IPR043519 Nucleotidyltransferase superfamily [SSF81301] (1-58)
  IPR050264 Bacterial CCA-adding enzyme type 3 subfamily [PTHR46173] (1-193)

Organism: Streptococcus pyogenes (NCBI:txid1314)

Mean predicted aligned error: 4.38 Å

Solvent-accessible surface area (backbone atoms only — not comparable to full-atom values): 10495 Å² total; per-residue (Å²): 131,83,40,37,43,70,49,66,52,43,82,46,64,44,43,77,44,74,47,80,45,90,47,64,65,55,38,37,55,74,37,66,32,19,73,72,28,65,47,69,50,99,88,68,51,76,47,65,88,65,58,14,65,61,29,54,75,68,40,40,49,38,40,32,81,56,34,57,59,52,37,61,37,28,27,65,50,45,48,45,49,31,19,48,24,0,61,70,61,34,47,68,34,69,68,35,47,52,32,39,37,72,47,27,74,49,37,63,67,50,58,50,66,61,52,41,58,33,52,55,53,15,50,55,16,82,28,21,67,60,13,49,49,53,36,55,76,34,49,38,44,55,44,40,82,96,33,55,92,35,63,78,30,59,54,51,61,69,74,50,64,95,84,61,63,42,90,42,69,69,56,43,52,50,51,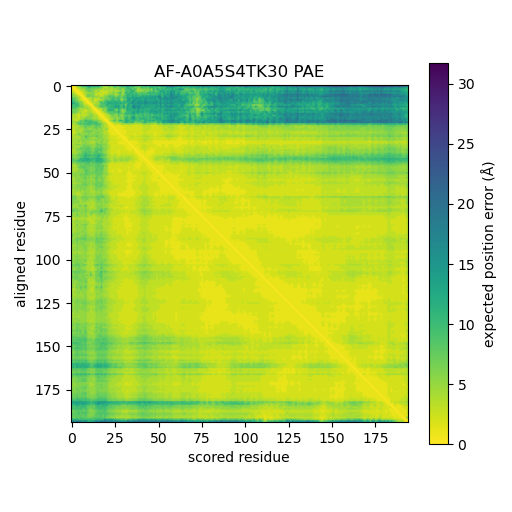49,34,59,36,65,66,52,87,65,58,66,65,57,34,52,66,48,71,96

Secondary structure (DSSP, 8-state):
---EEE-SEETTTEES-EEE-S-HHHHHHTSSBGGG-EEE-TTS-EEESSSHHHHHHTTEE-BSS-HHHHHHH-THHHHHHHHHHHHH-PEEPHHHHHHHHHHGGGGGGS-HHHHHHHHHHHHTSTTHHHHHHHHHHTTGGGGSTT-TT-HHHHHGGGGS-TT---SSHHHHHHHHHHHHT-S-HHHHHHHTT-

Foldseek 3Di:
DAQWAAADADLQEHGPDIGGDPDLCRSLLLDFWQLVSWDADPVRDIDRPQCNVVCVVQLETEGRDQLLVSCSNHVLSLLLSLLCCLASVGHYDPNNLVSSLVNLLSLLSDDLQSSLVSLLSLQQHQNSVRSLVSCLVSVSQCSHQPRNPLSQLSVVLVVPDPRDGDPDSCRSVVVSCVSSVPPDCPVRVVSSVD

Radius of gyration: 17.69 Å; Cα contacts (8 Å, |Δi|>4): 308; chains: 1; bounding box: 40×30×52 Å

Nearest PDB structures (foldseek):
  1miy-assembly1_B  TM=9.453E-01  e=7.206E-14  Geobacillus stearothermophilus
  7otr-assembly1_A  TM=8.858E-01  e=4.518E-13  Planococcus halocryophilus
  6qy6-assembly1_A  TM=8.840E-01  e=1.050E-12  Planococcus halocryophilus
  6qxn-assembly1_A  TM=8.753E-01  e=1.905E-12  Planococcus halocryophilus
  6tvz-assembly1_A  TM=8.941E-01  e=5.674E-12  Planococcus halocryophilus